Protein 4AXO (pdb70)

CATH classification: 2.60.120.10

Structure (mmCIF, N/CA/C/O backbone):
data_4AXO
#
_entry.id   4AXO
#
_cell.length_a   82.332
_cell.length_b   66.578
_cell.length_c   58.950
_cell.angle_alpha   90.00
_cell.angle_beta   117.54
_cell.angle_gamma   90.00
#
_symmetry.space_group_name_H-M   'C 1 2 1'
#
loop_
_entity.id
_entity.type
_entity.pdbx_description
1 polymer 'ETHANOLAMINE UTILIZATION PROTEIN'
2 non-polymer 'MAGNESIUM ION'
3 water water
#
loop_
_atom_site.group_PDB
_atom_site.id
_atom_site.type_symbol
_atom_site.label_atom_id
_atom_site.label_alt_id
_atom_site.label_comp_id
_atom_site.label_asym_id
_atom_site.label_entity_id
_atom_site.label_seq_id
_atom_site.pdbx_PDB_ins_code
_atom_site.Cartn_x
_atom_site.Cartn_y
_atom_site.Cartn_z
_atom_site.occupancy
_atom_site.B_iso_or_equiv
_atom_site.auth_seq_id
_atom_site.auth_comp_id
_atom_site.auth_asym_id
_atom_site.auth_atom_id
_atom_site.pdbx_PDB_model_num
ATOM 1 N N . ASP A 1 14 ? -17.068 -36.373 13.339 1.00 34.14 28 ASP A N 1
ATOM 2 C CA . ASP A 1 14 ? -15.910 -36.275 14.232 1.00 33.94 28 ASP A CA 1
ATOM 3 C C . ASP A 1 14 ? -15.862 -34.863 14.803 1.00 35.68 28 ASP A C 1
ATOM 4 O O . ASP A 1 14 ? -16.473 -33.938 14.252 1.00 38.02 28 ASP A O 1
ATOM 12 N N . THR A 1 15 ? -15.145 -34.702 15.907 1.00 35.23 29 THR A N 1
ATOM 13 C CA . THR A 1 15 ? -15.054 -33.415 16.580 1.00 34.83 29 THR A CA 1
ATOM 14 C C . THR A 1 15 ? -13.797 -32.636 16.227 1.00 31.03 29 THR A C 1
ATOM 15 O O . THR A 1 15 ? -13.498 -31.630 16.885 1.00 34.08 29 THR A O 1
ATOM 26 N N . VAL A 1 16 ? -13.052 -33.096 15.226 1.00 23.31 30 VAL A N 1
ATOM 27 C CA . VAL A 1 16 ? -11.905 -32.349 14.715 1.00 17.94 30 VAL A CA 1
ATOM 28 C C . VAL A 1 16 ? -12.157 -31.922 13.275 1.00 15.52 30 VAL A C 1
ATOM 29 O O . VAL A 1 16 ? -13.046 -32.441 12.615 1.00 18.51 30 VAL A O 1
ATOM 42 N N . ASP A 1 17 ? -11.359 -30.974 12.795 1.00 13.88 31 ASP A N 1
ATOM 43 C CA . ASP A 1 17 ? -11.545 -30.376 11.490 1.00 13.20 31 ASP A CA 1
ATOM 44 C C . ASP A 1 17 ? -10.598 -30.945 10.422 1.00 12.78 31 ASP A C 1
ATOM 45 O O . ASP A 1 17 ? -10.386 -30.340 9.360 1.00 15.90 31 ASP A O 1
ATOM 54 N N . PHE A 1 18 ? -10.053 -32.120 10.685 1.00 11.21 32 PHE A N 1
ATOM 55 C CA . PHE A 1 18 ? -9.244 -32.844 9.725 1.00 10.71 32 PHE A CA 1
ATOM 56 C C . PHE A 1 18 ? -9.750 -34.275 9.692 1.00 9.86 32 PHE A C 1
ATOM 57 O O . PHE A 1 18 ? -10.551 -34.661 10.518 1.00 11.62 32 PHE A O 1
ATOM 74 N N . VAL A 1 19 ? -9.259 -35.051 8.727 1.00 9.03 33 VAL A N 1
ATOM 75 C CA . VAL A 1 19 ? -9.685 -36.437 8.550 1.00 8.75 33 VAL A CA 1
ATOM 76 C C . VAL A 1 19 ? -8.749 -37.385 9.273 1.00 8.40 33 VAL A C 1
ATOM 77 O O . VAL A 1 19 ? -7.527 -37.396 9.022 1.00 8.84 33 VAL A O 1
ATOM 90 N N . ARG A 1 20 ? -9.329 -38.187 10.177 1.00 8.98 34 ARG A N 1
ATOM 91 C CA . ARG A 1 20 ? -8.590 -39.193 10.911 1.00 8.14 34 ARG A CA 1
ATOM 92 C C . ARG A 1 20 ? -9.456 -40.420 11.069 1.00 9.08 34 ARG A C 1
ATOM 93 O O . ARG A 1 20 ? -10.693 -40.342 10.930 1.00 10.27 34 ARG A O 1
ATOM 114 N N . ASN A 1 21 ? -8.819 -41.537 11.396 1.00 8.25 35 ASN A N 1
ATOM 115 C CA . ASN A 1 21 ? -9.489 -42.743 11.878 1.00 8.72 35 ASN A CA 1
ATOM 116 C C . ASN A 1 21 ? -8.946 -43.017 13.273 1.00 7.91 35 ASN A C 1
ATOM 117 O O . ASN A 1 21 ? -7.842 -43.541 13.430 1.00 8.57 35 ASN A O 1
ATOM 128 N N . LYS A 1 22 ? -9.703 -42.606 14.279 1.00 9.07 36 LYS A N 1
ATOM 129 C CA . LYS A 1 22 ? -9.367 -42.841 15.676 1.00 9.13 36 LYS A CA 1
ATOM 130 C C . LYS A 1 22 ? -10.047 -44.146 16.105 1.00 8.81 36 LYS A C 1
ATOM 131 O O . LYS A 1 22 ? -11.260 -44.193 16.314 1.00 10.45 36 LYS A O 1
ATOM 150 N N . ASP A 1 23 ? -9.262 -45.208 16.198 1.00 8.07 37 ASP A N 1
ATOM 151 C CA . ASP A 1 23 ? -9.783 -46.514 16.565 1.00 9.36 37 ASP A CA 1
ATOM 152 C C . ASP A 1 23 ? -10.197 -46.532 18.018 1.00 9.64 37 ASP A C 1
ATOM 153 O O . ASP A 1 23 ? -9.671 -45.773 18.843 1.00 9.76 37 ASP A O 1
ATOM 162 N N . ILE A 1 24 ? -11.066 -47.467 18.377 1.00 10.29 38 ILE A N 1
ATOM 163 C CA . ILE A 1 24 ? -11.452 -47.765 19.753 1.00 11.26 38 ILE A CA 1
ATOM 164 C C . ILE A 1 24 ? -10.243 -47.866 20.683 1.00 10.50 38 ILE A C 1
ATOM 165 O O . ILE A 1 24 ? -10.275 -47.395 21.809 1.00 12.20 38 ILE A O 1
ATOM 181 N N . SER A 1 25 ? -9.166 -48.445 20.215 1.00 9.85 39 SER A N 1
ATOM 182 C CA . SER A 1 25 ? -7.958 -48.635 21.015 1.00 9.23 39 SER A CA 1
ATOM 183 C C . SER A 1 25 ? -7.117 -47.380 21.242 1.00 9.70 39 SER A C 1
ATOM 184 O O . SER A 1 25 ? -6.114 -47.457 21.986 1.00 10.84 39 SER A O 1
ATOM 192 N N . GLY A 1 26 ? -7.423 -46.283 20.554 1.00 9.29 40 GLY A N 1
ATOM 193 C CA . GLY A 1 26 ? -6.593 -45.096 20.548 1.00 9.01 40 GLY A CA 1
ATOM 194 C C . GLY A 1 26 ? -5.611 -45.006 19.397 1.00 8.12 40 GLY A C 1
ATOM 195 O O . GLY A 1 26 ? -5.110 -43.911 19.126 1.00 8.25 40 GLY A O 1
ATOM 199 N N . ILE A 1 27 ? -5.324 -46.130 18.752 1.00 7.37 41 ILE A N 1
ATOM 200 C CA . ILE A 1 27 ? -4.492 -46.089 17.556 1.00 7.03 41 ILE A CA 1
ATOM 201 C C . ILE A 1 27 ? -5.220 -45.239 16.522 1.00 7.16 41 ILE A C 1
ATOM 202 O O . ILE A 1 27 ? -6.421 -45.425 16.301 1.00 8.05 41 ILE A O 1
ATOM 218 N N . THR A 1 28 ? -4.500 -44.303 15.901 1.00 6.74 42 THR A N 1
ATOM 219 C CA . THR A 1 28 ? -5.122 -43.312 15.038 1.00 7.28 42 THR A CA 1
ATOM 220 C C . THR A 1 28 ? -4.319 -43.110 13.781 1.00 7.53 42 THR A C 1
ATOM 221 O O . THR A 1 28 ? -3.101 -42.909 13.849 1.00 10.08 42 THR A O 1
ATOM 232 N N . SER A 1 29 ? -4.973 -43.083 12.625 1.00 6.58 43 SER A N 1
ATOM 233 C CA . SER A 1 29 ? -4.360 -42.596 11.397 1.00 6.86 43 SER A CA 1
ATOM 234 C C . SER A 1 29 ? -4.869 -41.185 11.113 1.00 6.49 43 SER A C 1
ATOM 235 O O . SER A 1 29 ? -6.020 -40.872 11.412 1.00 7.47 43 SER A O 1
ATOM 243 N N . ILE A 1 30 ? -4.016 -40.362 10.508 1.00 6.73 44 ILE A N 1
ATOM 244 C CA . ILE A 1 30 ? -4.394 -39.018 10.106 1.00 6.89 44 ILE A CA 1
ATOM 245 C C . ILE A 1 30 ? -4.001 -38.790 8.657 1.00 6.75 44 ILE A C 1
ATOM 246 O O . ILE A 1 30 ? -2.840 -38.996 8.270 1.00 7.17 44 ILE A O 1
ATOM 262 N N . LYS A 1 31 ? -4.963 -38.333 7.849 1.00 7.40 45 LYS A N 1
ATOM 263 C CA . LYS A 1 31 ? -4.688 -37.902 6.481 1.00 7.78 45 LYS A CA 1
ATOM 264 C C . LYS A 1 31 ? -4.119 -36.491 6.551 1.00 7.40 45 LYS A C 1
ATOM 265 O O . LYS A 1 31 ? -4.847 -35.473 6.508 1.00 8.10 45 LYS A O 1
ATOM 284 N N . LEU A 1 32 ? -2.816 -36.389 6.689 1.00 7.19 46 LEU A N 1
ATOM 285 C CA . LEU A 1 32 ? -2.171 -35.117 6.972 1.00 6.88 46 LEU A CA 1
ATOM 286 C C . LEU A 1 32 ? -2.481 -33.997 5.971 1.00 7.42 46 LEU A C 1
ATOM 287 O O . LEU A 1 32 ? -2.565 -32.859 6.407 1.00 7.58 46 LEU A O 1
ATOM 303 N N . PRO A 1 33 ? -2.658 -34.270 4.665 1.00 7.30 47 PRO A N 1
ATOM 304 C CA . PRO A 1 33 ? -2.990 -33.132 3.786 1.00 7.81 47 PRO A CA 1
ATOM 305 C C . PRO A 1 33 ? -4.284 -32.415 4.165 1.00 8.01 47 PRO A C 1
ATOM 306 O O . PRO A 1 33 ? -4.474 -31.266 3.751 1.00 9.84 47 PRO A O 1
ATOM 317 N N . THR A 1 34 ? -5.185 -33.075 4.887 1.00 8.11 48 THR A N 1
ATOM 318 C CA . THR A 1 34 ? -6.435 -32.452 5.333 1.00 8.21 48 THR A CA 1
ATOM 319 C C . THR A 1 34 ? -6.277 -31.586 6.582 1.00 8.58 48 THR A C 1
ATOM 320 O O . THR A 1 34 ? -7.235 -30.927 6.983 1.00 9.78 48 THR A O 1
ATOM 331 N N . VAL A 1 35 ? -5.098 -31.582 7.187 1.00 8.19 49 VAL A N 1
ATOM 332 C CA . VAL A 1 35 ? -4.793 -30.742 8.326 1.00 8.17 49 VAL A CA 1
ATOM 333 C C . VAL A 1 35 ? -4.452 -29.347 7.822 1.00 8.96 49 VAL A C 1
ATOM 334 O O . VAL A 1 35 ? -3.439 -29.165 7.164 1.00 10.49 49 VAL A O 1
ATOM 347 N N . LYS A 1 36 ? -5.339 -28.391 8.142 1.00 9.73 50 LYS A N 1
ATOM 348 C CA . LYS A 1 36 ? -5.226 -26.989 7.741 1.00 12.50 50 LYS A CA 1
ATOM 349 C C . LYS A 1 36 ? -5.162 -26.102 8.971 1.00 12.23 50 LYS A C 1
ATOM 350 O O . LYS A 1 36 ? -6.012 -26.203 9.859 1.00 15.31 50 LYS A O 1
ATOM 369 N N . VAL A 1 37 ? -4.179 -25.220 9.025 1.00 13.96 51 VAL A N 1
ATOM 370 C CA . VAL A 1 37 ? -4.071 -24.296 10.140 1.00 13.97 51 VAL A CA 1
ATOM 371 C C . VAL A 1 37 ? -5.048 -23.147 9.950 1.00 15.65 51 VAL A C 1
ATOM 372 O O . VAL A 1 37 ? -5.458 -22.863 8.823 1.00 17.91 51 VAL A O 1
ATOM 385 N N . SER A 1 38 ? -5.443 -22.535 11.060 1.00 16.51 52 SER A N 1
ATOM 386 C CA . SER A 1 38 ? -6.312 -21.377 11.022 1.00 18.83 52 SER A CA 1
ATOM 387 C C . SER A 1 38 ? -5.852 -20.403 12.088 1.00 17.63 52 SER A C 1
ATOM 388 O O . SER A 1 38 ? -4.913 -20.670 12.827 1.00 17.28 52 SER A O 1
ATOM 396 N N . GLU A 1 39 ? -6.526 -19.267 12.191 1.00 19.26 53 GLU A N 1
ATOM 397 C CA . GLU A 1 39 ? -6.080 -18.241 13.132 1.00 19.46 53 GLU A CA 1
ATOM 398 C C . GLU A 1 39 ? -6.145 -18.699 14.590 1.00 19.74 53 GLU A C 1
ATOM 399 O O . GLU A 1 39 ? -5.388 -18.192 15.416 1.00 21.93 53 GLU A O 1
ATOM 411 N N . SER A 1 40 ? -7.006 -19.662 14.916 1.00 20.21 54 SER A N 1
ATOM 412 C CA . SER A 1 40 ? -6.992 -20.183 16.285 1.00 21.63 54 SER A CA 1
ATOM 413 C C . SER A 1 40 ? -5.674 -20.875 16.635 1.00 18.47 54 SER A C 1
ATOM 414 O O . SER A 1 40 ? -5.366 -21.077 17.811 1.00 20.58 54 SER A O 1
ATOM 422 N N . ASP A 1 41 ? -4.883 -21.230 15.624 1.00 15.55 55 ASP A N 1
ATOM 423 C CA . ASP A 1 41 ? -3.591 -21.873 15.821 1.00 14.38 55 ASP A CA 1
ATOM 424 C C . ASP A 1 41 ? -2.417 -20.882 15.833 1.00 14.00 55 ASP A C 1
ATOM 425 O O . ASP A 1 41 ? -1.259 -21.295 15.906 1.00 12.75 55 ASP A O 1
ATOM 434 N N . ARG A 1 42 ? -2.677 -19.580 15.716 1.00 14.88 56 ARG A N 1
ATOM 435 C CA A ARG A 1 42 ? -1.586 -18.594 15.669 0.38 15.53 56 ARG A CA 1
ATOM 436 C CA B ARG A 1 42 ? -1.609 -18.604 15.668 0.62 15.59 56 ARG A CA 1
ATOM 437 C C . ARG A 1 42 ? -0.811 -18.594 16.977 1.00 14.97 56 ARG A C 1
ATOM 438 O O . ARG A 1 42 ? -1.389 -18.499 18.066 1.00 16.50 56 ARG A O 1
ATOM 477 N N A LEU A 1 43 ? 0.511 -18.697 16.920 0.56 12.86 57 LEU A N 1
ATOM 478 N N B LEU A 1 43 ? 0.498 -18.722 16.783 0.44 18.66 57 LEU A N 1
ATOM 479 C CA A LEU A 1 43 ? 1.349 -18.699 18.123 0.56 11.20 57 LEU A CA 1
ATOM 480 C CA B LEU A 1 43 ? 1.500 -18.400 17.766 0.44 21.54 57 LEU A CA 1
ATOM 481 C C A LEU A 1 43 ? 1.763 -17.264 18.444 0.56 11.27 57 LEU A C 1
ATOM 482 C C B LEU A 1 43 ? 1.869 -16.940 17.612 0.44 21.31 57 LEU A C 1
ATOM 483 O O A LEU A 1 43 ? 2.200 -16.548 17.542 0.56 12.96 57 LEU A O 1
ATOM 484 O O B LEU A 1 43 ? 2.460 -16.520 16.602 0.44 20.18 57 LEU A O 1
ATOM 515 N N A ASP A 1 44 ? 1.610 -16.818 19.685 0.56 11.13 58 ASP A N 1
ATOM 516 N N B ASP A 1 44 ? 1.527 -16.158 18.619 0.44 21.20 58 ASP A N 1
ATOM 517 C CA A ASP A 1 44 ? 2.007 -15.452 20.010 0.56 11.24 58 ASP A CA 1
ATOM 518 C CA B ASP A 1 44 ? 2.042 -14.811 18.697 0.44 21.96 58 ASP A CA 1
ATOM 519 C C A ASP A 1 44 ? 3.509 -15.442 20.293 0.56 11.45 58 ASP A C 1
ATOM 520 C C B ASP A 1 44 ? 3.540 -14.881 18.978 0.44 19.47 58 ASP A C 1
ATOM 521 O O A ASP A 1 44 ? 3.991 -16.001 21.301 0.56 13.47 58 ASP A O 1
ATOM 522 O O B ASP A 1 44 ? 3.959 -15.499 19.951 0.44 19.47 58 ASP A O 1
ATOM 539 N N A THR A 1 45 ? 4.262 -14.863 19.375 0.56 11.51 59 THR A N 1
ATOM 540 N N B THR A 1 45 ? 4.342 -14.259 18.119 0.44 18.49 59 THR A N 1
ATOM 541 C CA A THR A 1 45 ? 5.693 -14.734 19.578 0.56 12.53 59 THR A CA 1
ATOM 542 C CA B THR A 1 45 ? 5.788 -14.237 18.302 0.44 19.00 59 THR A CA 1
ATOM 543 C C A THR A 1 45 ? 6.065 -13.462 20.361 0.56 13.77 59 THR A C 1
ATOM 544 C C B THR A 1 45 ? 6.280 -12.937 18.923 0.44 20.76 59 THR A C 1
ATOM 545 O O A THR A 1 45 ? 7.230 -13.273 20.732 0.56 16.16 59 THR A O 1
ATOM 546 O O B THR A 1 45 ? 7.444 -12.838 19.309 0.44 21.33 59 THR A O 1
ATOM 567 N N A GLY A 1 46 ? 5.072 -12.597 20.586 0.56 13.91 60 GLY A N 1
ATOM 568 N N B GLY A 1 46 ? 5.419 -11.925 18.984 0.44 22.24 60 GLY A N 1
ATOM 569 C CA A GLY A 1 46 ? 5.276 -11.267 21.114 0.56 14.16 60 GLY A CA 1
ATOM 570 C CA B GLY A 1 46 ? 5.831 -10.613 19.458 0.44 24.52 60 GLY A CA 1
ATOM 571 C C A GLY A 1 46 ? 5.398 -10.195 20.069 0.56 14.51 60 GLY A C 1
ATOM 572 C C B GLY A 1 46 ? 5.979 -9.629 18.311 0.44 26.37 60 GLY A C 1
ATOM 573 O O A GLY A 1 46 ? 5.321 -9.019 20.406 0.56 15.82 60 GLY A O 1
ATOM 574 O O B GLY A 1 46 ? 5.827 -8.417 18.481 0.44 25.84 60 GLY A O 1
ATOM 581 N N A ASN A 1 47 ? 5.643 -10.605 18.838 0.56 14.51 61 ASN A N 1
ATOM 582 N N B ASN A 1 47 ? 6.307 -10.154 17.137 0.44 27.94 61 ASN A N 1
ATOM 583 C CA A ASN A 1 47 ? 5.738 -9.683 17.725 0.56 15.64 61 ASN A CA 1
ATOM 584 C CA B ASN A 1 47 ? 6.245 -9.373 15.916 0.44 29.17 61 ASN A CA 1
ATOM 585 C C A ASN A 1 47 ? 4.598 -9.997 16.787 0.56 14.42 61 ASN A C 1
ATOM 586 C C B ASN A 1 47 ? 4.958 -9.733 15.194 0.44 29.32 61 ASN A C 1
ATOM 587 O O A ASN A 1 47 ? 4.600 -11.061 16.161 0.56 13.35 61 ASN A O 1
ATOM 588 O O B ASN A 1 47 ? 4.882 -10.769 14.535 0.44 27.76 61 ASN A O 1
ATOM 609 N N A PRO A 1 48 ? 3.623 -9.087 16.693 0.56 16.40 62 PRO A N 1
ATOM 610 N N B PRO A 1 48 ? 3.930 -8.884 15.317 0.44 30.17 62 PRO A N 1
ATOM 611 C CA A PRO A 1 48 ? 2.382 -9.364 15.962 0.56 18.09 62 PRO A CA 1
ATOM 612 C CA B PRO A 1 48 ? 2.613 -9.298 14.824 0.44 29.95 62 PRO A CA 1
ATOM 613 C C A PRO A 1 48 ? 2.578 -9.579 14.460 0.56 17.98 62 PRO A C 1
ATOM 614 C C B PRO A 1 48 ? 2.584 -9.424 13.298 0.44 29.44 62 PRO A C 1
ATOM 615 O O A PRO A 1 48 ? 1.715 -10.191 13.837 0.56 20.89 62 PRO A O 1
ATOM 616 O O B PRO A 1 48 ? 1.587 -9.848 12.712 0.44 29.87 62 PRO A O 1
ATOM 637 N N A SER A 1 49 ? 3.696 -9.133 13.901 0.56 17.60 63 SER A N 1
ATOM 638 N N B SER A 1 49 ? 3.698 -9.070 12.669 0.44 28.16 63 SER A N 1
ATOM 639 C CA A SER A 1 49 ? 3.973 -9.327 12.474 0.56 17.90 63 SER A CA 1
ATOM 640 C CA B SER A 1 49 ? 3.878 -9.232 11.233 0.44 26.65 63 SER A CA 1
ATOM 641 C C A SER A 1 49 ? 4.461 -10.757 12.169 0.56 17.37 63 SER A C 1
ATOM 642 C C B SER A 1 49 ? 4.381 -10.651 10.916 0.44 24.38 63 SER A C 1
ATOM 643 O O A SER A 1 49 ? 4.510 -11.169 11.006 0.56 16.77 63 SER A O 1
ATOM 644 O O B SER A 1 49 ? 4.307 -11.126 9.767 0.44 24.81 63 SER A O 1
ATOM 659 N N A ASP A 1 50 ? 4.866 -11.524 13.187 0.56 13.56 64 ASP A N 1
ATOM 660 N N B ASP A 1 50 ? 4.913 -11.315 11.937 0.44 20.75 64 ASP A N 1
ATOM 661 C CA A ASP A 1 50 ? 5.299 -12.917 12.938 0.56 12.49 64 ASP A CA 1
ATOM 662 C CA B ASP A 1 50 ? 5.257 -12.709 11.830 0.44 18.27 64 ASP A CA 1
ATOM 663 C C A ASP A 1 50 ? 4.100 -13.777 12.578 0.56 12.66 64 ASP A C 1
ATOM 664 C C B ASP A 1 50 ? 4.034 -13.507 11.817 0.44 19.18 64 ASP A C 1
ATOM 665 O O A ASP A 1 50 ? 3.000 -13.562 13.102 0.56 13.98 64 ASP A O 1
ATOM 666 O O B ASP A 1 50 ? 2.902 -13.092 11.970 0.44 21.89 64 ASP A O 1
ATOM 683 N N . VAL A 1 51 ? 4.315 -14.741 11.652 1.00 16.13 65 VAL A N 1
ATOM 684 C CA . VAL A 1 51 ? 3.261 -15.598 11.152 1.00 16.08 65 VAL A CA 1
ATOM 685 C C . VAL A 1 51 ? 3.631 -17.050 11.294 1.00 15.01 65 VAL A C 1
ATOM 686 O O . VAL A 1 51 ? 4.396 -17.672 10.492 1.00 15.64 65 VAL A O 1
ATOM 699 N N . VAL A 1 52 ? 3.177 -17.527 12.424 1.00 14.04 66 VAL A N 1
ATOM 700 C CA . VAL A 1 52 ? 3.529 -18.827 12.909 1.00 12.60 66 VAL A CA 1
ATOM 701 C C . VAL A 1 52 ? 2.234 -19.496 13.383 1.00 12.09 66 VAL A C 1
ATOM 702 O O . VAL A 1 52 ? 1.488 -18.873 14.143 1.00 14.01 66 VAL A O 1
ATOM 715 N N . TYR A 1 53 ? 2.006 -20.751 12.973 1.00 11.45 67 TYR A N 1
ATOM 716 C CA . TYR A 1 53 ? 0.852 -21.517 13.424 1.00 11.05 67 TYR A CA 1
ATOM 717 C C . TYR A 1 53 ? 1.315 -22.837 14.026 1.00 10.78 67 TYR A C 1
ATOM 718 O O . TYR A 1 53 ? 2.188 -23.498 13.440 1.00 10.77 67 TYR A O 1
ATOM 736 N N . THR A 1 54 ? 0.731 -23.217 15.165 1.00 11.00 68 THR A N 1
ATOM 737 C CA . THR A 1 54 ? 0.951 -24.526 15.768 1.00 10.09 68 THR A CA 1
ATOM 738 C C . THR A 1 54 ? -0.407 -25.141 16.080 1.00 10.53 68 THR A C 1
ATOM 739 O O . THR A 1 54 ? -1.208 -24.536 16.798 1.00 12.40 68 THR A O 1
ATOM 750 N N . LYS A 1 55 ? -0.678 -26.314 15.521 1.00 9.29 69 LYS A N 1
ATOM 751 C CA . LYS A 1 55 ? -1.956 -26.984 15.666 1.00 9.39 69 LYS A CA 1
ATOM 752 C C . LYS A 1 55 ? -1.712 -28.390 16.221 1.00 9.10 69 LYS A C 1
ATOM 753 O O . LYS A 1 55 ? -1.276 -29.285 15.486 1.00 8.83 69 LYS A O 1
ATOM 772 N N . ASP A 1 56 ? -1.974 -28.565 17.506 1.00 10.52 70 ASP A N 1
ATOM 773 C CA A ASP A 1 56 ? -1.863 -29.853 18.148 0.56 9.68 70 ASP A CA 1
ATOM 774 C CA B ASP A 1 56 ? -1.856 -29.875 18.099 0.44 11.39 70 ASP A CA 1
ATOM 775 C C . ASP A 1 56 ? -2.889 -30.814 17.498 1.00 10.27 70 ASP A C 1
ATOM 776 O O . ASP A 1 56 ? -4.029 -30.436 17.305 1.00 12.64 70 ASP A O 1
ATOM 791 N N . LEU A 1 57 ? -2.470 -32.053 17.192 1.00 8.93 71 LEU A N 1
ATOM 792 C CA . LEU A 1 57 ? -3.318 -33.046 16.557 1.00 8.85 71 LEU A CA 1
ATOM 793 C C . LEU A 1 57 ? -3.884 -34.080 17.530 1.00 9.14 71 LEU A C 1
ATOM 794 O O . LEU A 1 57 ? -4.751 -34.861 17.142 1.00 9.91 71 LEU A O 1
ATOM 810 N N . PHE A 1 58 ? -3.431 -34.065 18.785 1.00 9.47 72 PHE A N 1
ATOM 811 C CA . PHE A 1 58 ? -3.852 -35.012 19.827 1.00 9.07 72 PHE A CA 1
ATOM 812 C C . PHE A 1 58 ? -4.097 -34.263 21.115 1.00 11.09 72 PHE A C 1
ATOM 813 O O . PHE A 1 58 ? -3.273 -33.432 21.514 1.00 14.10 72 PHE A O 1
ATOM 830 N N . THR A 1 59 ? -5.197 -34.593 21.795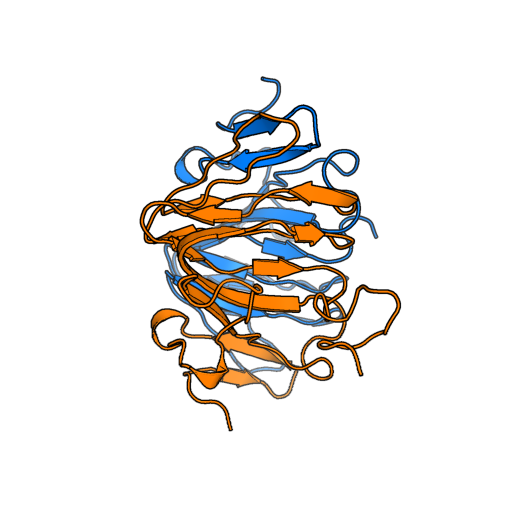 1.00 11.58 73 THR A N 1
ATOM 831 C CA . THR A 1 59 ? -5.411 -34.141 23.161 1.00 13.38 73 THR A CA 1
ATOM 832 C C . THR A 1 59 ? -4.471 -34.902 24.077 1.00 13.34 73 THR A C 1
ATOM 833 O O . THR A 1 59 ? -3.867 -35.897 23.693 1.00 12.68 73 THR A O 1
ATOM 844 N N . LEU A 1 60 ? -4.326 -34.426 25.306 1.00 16.64 74 LEU A N 1
ATOM 845 C CA . LEU A 1 60 ? -3.520 -35.138 26.289 1.00 18.52 74 LEU A CA 1
ATOM 846 C C . LEU A 1 60 ? -4.115 -36.502 26.587 1.00 19.10 74 LEU A C 1
ATOM 847 O O . LEU A 1 60 ? -3.401 -37.463 26.830 1.00 20.49 74 LEU A O 1
ATOM 863 N N . GLU A 1 61 ? -5.438 -36.583 26.604 1.00 18.97 75 GLU A N 1
ATOM 864 C CA . GLU A 1 61 ? -6.089 -37.860 26.845 1.00 20.15 75 GLU A CA 1
ATOM 865 C C . GLU A 1 61 ? -5.766 -38.836 25.702 1.00 17.37 75 GLU A C 1
ATOM 866 O O . GLU A 1 61 ? -5.541 -40.015 25.945 1.00 20.05 75 GLU A O 1
ATOM 878 N N . GLU A 1 62 ? -5.760 -38.342 24.478 1.00 13.97 76 GLU A N 1
ATOM 879 C CA . GLU A 1 62 ? -5.449 -39.176 23.325 1.00 12.24 76 GLU A CA 1
ATOM 880 C C . GLU A 1 62 ? -4.002 -39.653 23.306 1.00 11.99 76 GLU A C 1
ATOM 881 O O . GLU A 1 62 ? -3.722 -40.782 22.909 1.00 14.67 76 GLU A O 1
ATOM 893 N N . SER A 1 63 ? -3.070 -38.748 23.658 1.00 10.83 77 SER A N 1
ATOM 894 C CA . SER A 1 63 ? -1.648 -39.072 23.671 1.00 10.52 77 SER A CA 1
ATOM 895 C C . SER A 1 63 ? -0.979 -38.424 24.876 1.00 11.66 77 SER A C 1
ATOM 896 O O . SER A 1 63 ? -0.523 -37.274 24.818 1.00 11.86 77 SER A O 1
ATOM 904 N N . PRO A 1 64 ? -0.912 -39.148 25.990 1.00 12.27 78 PRO A N 1
ATOM 905 C CA . PRO A 1 64 ? -0.457 -38.515 27.220 1.00 13.86 78 PRO A CA 1
ATOM 906 C C . PRO A 1 64 ? 1.045 -38.218 27.307 1.00 12.91 78 PRO A C 1
ATOM 907 O O . PRO A 1 64 ? 1.400 -37.390 28.156 1.00 14.61 78 PRO A O 1
ATOM 918 N N . ARG A 1 65 ? 1.878 -38.899 26.525 1.00 10.99 79 ARG A N 1
ATOM 919 C CA . ARG A 1 65 ? 3.335 -38.787 26.598 1.00 10.81 79 ARG A CA 1
ATOM 920 C C . ARG A 1 65 ? 3.941 -38.051 25.410 1.00 9.71 79 ARG A C 1
ATOM 921 O O . ARG A 1 65 ? 4.681 -37.083 25.582 1.00 11.01 79 ARG A O 1
ATOM 942 N N . LEU A 1 66 ? 3.659 -38.525 24.203 1.00 9.48 80 LEU A N 1
ATOM 943 C CA . LEU A 1 66 ? 4.140 -37.872 22.985 1.00 9.68 80 LEU A CA 1
ATOM 944 C C . LEU A 1 66 ? 3.192 -36.742 22.580 1.00 10.36 80 LEU A C 1
ATOM 945 O O . LEU A 1 66 ? 1.988 -36.903 22.501 1.00 13.11 80 LEU A O 1
ATOM 961 N N . GLY A 1 67 ? 3.743 -35.582 22.329 1.00 9.78 81 GLY A N 1
ATOM 962 C CA . GLY A 1 67 ? 2.977 -34.535 21.687 1.00 10.02 81 GLY A CA 1
ATOM 963 C C . GLY A 1 67 ? 3.147 -34.650 20.180 1.00 8.84 81 GLY A C 1
ATOM 964 O O . GLY A 1 67 ? 4.190 -35.079 19.691 1.00 8.92 81 GLY A O 1
ATOM 968 N N . CYS A 1 68 ? 2.139 -34.254 19.427 1.00 8.67 82 CYS A N 1
ATOM 969 C CA . CYS A 1 68 ? 2.284 -34.204 17.971 1.00 7.98 82 CYS A CA 1
ATOM 970 C C . CYS A 1 68 ? 1.356 -33.180 17.373 1.00 7.53 82 CYS A C 1
ATOM 971 O O . CYS A 1 68 ? 0.146 -33.176 17.702 1.00 8.56 82 CYS A O 1
ATOM 979 N N . GLY A 1 69 ? 1.887 -32.335 16.521 1.00 7.52 83 GLY A N 1
ATOM 980 C CA . GLY A 1 69 ? 1.088 -31.346 15.852 1.00 8.58 83 GLY A CA 1
ATOM 981 C C . GLY A 1 69 ? 1.698 -30.938 14.534 1.00 7.31 83 GLY A C 1
ATOM 982 O O . GLY A 1 69 ? 2.731 -31.454 14.098 1.00 7.61 83 GLY A O 1
ATOM 986 N N . MET A 1 70 ? 1.023 -29.989 13.884 1.00 7.49 84 MET A N 1
ATOM 987 C CA . MET A 1 70 ? 1.426 -29.420 12.625 1.00 7.87 84 MET A CA 1
ATOM 988 C C . MET A 1 70 ? 1.859 -27.963 12.863 1.00 8.11 84 MET A C 1
ATOM 989 O O . MET A 1 70 ? 1.113 -27.205 13.491 1.00 9.12 84 MET A O 1
ATOM 1003 N N . MET A 1 71 ? 3.003 -27.574 12.311 1.00 8.50 85 MET A N 1
ATOM 1004 C CA . MET A 1 71 ? 3.502 -26.209 12.376 1.00 9.17 85 MET A CA 1
ATOM 1005 C C . MET A 1 71 ? 3.657 -25.675 10.968 1.00 9.32 85 MET A C 1
ATOM 1006 O O . MET A 1 71 ? 4.106 -26.381 10.042 1.00 9.82 85 MET A O 1
ATOM 1020 N N . GLU A 1 72 ? 3.291 -24.404 10.786 1.00 9.54 86 GLU A N 1
ATOM 1021 C CA . GLU A 1 72 ? 3.497 -23.711 9.531 1.00 10.00 86 GLU A CA 1
ATOM 1022 C C . GLU A 1 72 ? 4.044 -22.331 9.817 1.00 11.00 86 GLU A C 1
ATOM 1023 O O . GLU A 1 72 ? 3.617 -21.666 10.777 1.00 12.10 86 GLU A O 1
ATOM 1035 N N . MET A 1 73 ? 4.958 -21.883 8.962 1.00 10.54 87 MET A N 1
ATOM 1036 C CA . MET A 1 73 ? 5.523 -20.529 9.080 1.00 10.72 87 MET A CA 1
ATOM 1037 C C . MET A 1 73 ? 5.681 -19.918 7.714 1.00 12.47 87 MET A C 1
ATOM 1038 O O . MET A 1 73 ? 5.937 -20.624 6.740 1.00 12.52 87 MET A O 1
ATOM 1052 N N . LYS A 1 74 ? 5.536 -18.597 7.634 1.00 13.78 88 LYS A N 1
ATOM 1053 C CA . LYS A 1 74 ? 5.735 -17.867 6.373 1.00 16.00 88 LYS A CA 1
ATOM 1054 C C . LYS A 1 74 ? 6.583 -16.625 6.665 1.00 14.72 88 LYS A C 1
ATOM 1055 O O . LYS A 1 74 ? 6.201 -15.784 7.486 1.00 15.94 88 LYS A O 1
ATOM 1074 N N . GLU A 1 75 ? 7.738 -16.553 6.003 1.00 14.66 89 GLU A N 1
ATOM 1075 C CA . GLU A 1 75 ? 8.592 -15.358 6.012 1.00 14.94 89 GLU A CA 1
ATOM 1076 C C . GLU A 1 75 ? 8.765 -14.799 7.426 1.00 14.21 89 GLU A C 1
ATOM 1077 O O . GLU A 1 75 ? 8.539 -13.610 7.669 1.00 15.56 89 GLU A O 1
ATOM 1089 N N . THR A 1 76 ? 9.201 -15.675 8.343 1.00 13.53 90 THR A N 1
ATOM 1090 C CA . THR A 1 76 ? 9.303 -15.367 9.765 1.00 12.97 90 THR A CA 1
ATOM 1091 C C . THR A 1 76 ? 10.512 -16.034 10.391 1.00 12.04 90 THR A C 1
ATOM 1092 O O . THR A 1 76 ? 10.757 -17.210 10.116 1.00 11.75 90 THR A O 1
ATOM 1103 N N . THR A 1 77 ? 11.193 -15.304 11.255 1.00 11.58 91 THR A N 1
ATOM 1104 C CA . THR A 1 77 ? 12.203 -15.835 12.159 1.00 11.50 91 THR A CA 1
ATOM 1105 C C . THR A 1 77 ? 11.851 -15.361 13.559 1.00 11.16 91 THR A C 1
ATOM 1106 O O . THR A 1 77 ? 11.605 -14.178 13.744 1.00 12.89 91 THR A O 1
ATOM 1117 N N . PHE A 1 78 ? 11.824 -16.277 14.520 1.00 10.24 92 PHE A N 1
ATOM 1118 C CA . PHE A 1 78 ? 11.547 -15.905 15.900 1.00 9.89 92 PHE A CA 1
ATOM 1119 C C . PHE A 1 78 ? 12.312 -16.759 16.889 1.00 9.54 92 PHE A C 1
ATOM 1120 O O . PHE A 1 78 ? 12.639 -17.902 16.606 1.00 9.61 92 PHE A O 1
ATOM 1137 N N . ASP A 1 79 ? 12.580 -16.169 18.048 1.00 10.18 93 ASP A N 1
ATOM 1138 C CA A ASP A 1 79 ? 13.252 -16.834 19.132 0.53 9.93 93 ASP A CA 1
ATOM 1139 C CA B ASP A 1 79 ? 13.259 -16.835 19.148 0.47 10.29 93 ASP A CA 1
ATOM 1140 C C . ASP A 1 79 ? 12.307 -17.684 19.981 1.00 8.97 93 ASP A C 1
ATOM 1141 O O . ASP A 1 79 ? 11.205 -17.246 20.348 1.00 10.16 93 ASP A O 1
ATOM 1156 N N . TRP A 1 80 ? 12.766 -18.871 20.361 1.00 8.50 94 TRP A N 1
ATOM 1157 C CA A TRP A 1 80 ? 12.001 -19.742 21.228 0.29 8.78 94 TRP A CA 1
ATOM 1158 C CA B TRP A 1 80 ? 11.987 -19.723 21.258 0.71 7.93 94 TRP A CA 1
ATOM 1159 C C . TRP A 1 80 ? 12.946 -20.657 21.981 1.00 7.74 94 TRP A C 1
ATOM 1160 O O . TRP A 1 80 ? 13.933 -21.120 21.412 1.00 8.71 94 TRP A O 1
ATOM 1199 N N . THR A 1 81 ? 12.624 -20.943 23.244 1.00 7.32 95 THR A N 1
ATOM 1200 C CA . THR A 1 81 ? 13.363 -21.938 23.992 1.00 7.64 95 THR A CA 1
ATOM 1201 C C . THR A 1 81 ? 12.471 -23.137 24.221 1.00 7.63 95 THR A C 1
ATOM 1202 O O . THR A 1 81 ? 11.338 -22.985 24.685 1.00 8.17 95 THR A O 1
ATOM 1213 N N . LEU A 1 82 ? 12.962 -24.337 23.898 1.00 8.34 96 LEU A N 1
ATOM 1214 C CA . LEU A 1 82 ? 12.163 -25.571 24.015 1.00 8.97 96 LEU A CA 1
ATOM 1215 C C . LEU A 1 82 ? 12.276 -26.164 25.430 1.00 9.81 96 LEU A C 1
ATOM 1216 O O . LEU A 1 82 ? 13.352 -26.417 25.934 1.00 11.56 96 LEU A O 1
ATOM 1232 N N . ASN A 1 83 ? 11.112 -26.499 26.013 1.00 11.95 97 ASN A N 1
ATOM 1233 C CA . ASN A 1 83 ? 10.988 -27.186 27.262 1.00 14.33 97 ASN A CA 1
ATOM 1234 C C . ASN A 1 83 ? 10.836 -28.719 27.097 1.00 13.48 97 ASN A C 1
ATOM 1235 O O . ASN A 1 83 ? 10.462 -29.407 28.036 1.00 17.05 97 ASN A O 1
ATOM 1246 N N . TYR A 1 84 ? 11.117 -29.241 25.913 1.00 10.93 98 TYR A N 1
ATOM 1247 C CA . TYR A 1 84 ? 10.837 -30.605 25.537 1.00 9.69 98 TYR A CA 1
ATOM 1248 C C . TYR A 1 84 ? 11.804 -30.936 24.405 1.00 8.89 98 TYR A C 1
ATOM 1249 O O . TYR A 1 84 ? 12.362 -30.062 23.735 1.00 9.44 98 TYR A O 1
ATOM 1267 N N . ASP A 1 85 ? 11.989 -32.230 24.186 1.00 8.58 99 ASP A N 1
ATOM 1268 C CA . ASP A 1 85 ? 12.673 -32.734 23.003 1.00 8.12 99 ASP A CA 1
ATOM 1269 C C . ASP A 1 85 ? 11.704 -32.710 21.815 1.00 7.66 99 ASP A C 1
ATOM 1270 O O . ASP A 1 85 ? 10.511 -32.931 22.011 1.00 7.80 99 ASP A O 1
ATOM 1279 N N . GLU A 1 86 ? 12.230 -32.481 20.615 1.00 7.79 100 GLU A N 1
ATOM 1280 C CA A GLU A 1 86 ? 11.402 -32.343 19.426 0.72 7.55 100 GLU A CA 1
ATOM 1281 C CA B GLU A 1 86 ? 11.393 -32.341 19.433 0.28 8.02 100 GLU A CA 1
ATOM 1282 C C . GLU A 1 86 ? 12.039 -32.993 18.224 1.00 7.48 100 GLU A C 1
ATOM 1283 O O . GLU A 1 86 ? 13.233 -32.810 17.972 1.00 8.47 100 GLU A O 1
ATOM 1304 N N . ILE A 1 87 ? 11.217 -33.681 17.437 1.00 7.17 101 ILE A N 1
ATOM 1305 C CA A ILE A 1 87 ? 11.555 -34.131 16.080 0.52 7.54 101 ILE A CA 1
ATOM 1306 C CA B ILE A 1 87 ? 11.577 -34.084 16.092 0.48 7.77 101 ILE A CA 1
ATOM 1307 C C . ILE A 1 87 ? 10.608 -33.416 15.135 1.00 7.09 101 ILE A C 1
ATOM 1308 O O . ILE A 1 87 ? 9.391 -33.519 15.302 1.00 7.82 101 ILE A O 1
ATOM 1337 N N . ASP A 1 88 ? 11.161 -32.722 14.142 1.00 7.54 102 ASP A N 1
ATOM 1338 C CA . ASP A 1 88 ? 10.399 -32.062 13.102 1.00 7.84 102 ASP A CA 1
ATOM 1339 C C . ASP A 1 88 ? 10.601 -32.767 11.776 1.00 8.06 102 ASP A C 1
ATOM 1340 O O . ASP A 1 88 ? 11.741 -32.914 11.328 1.00 10.00 102 ASP A O 1
ATOM 1349 N N . TYR A 1 89 ? 9.526 -33.222 11.144 1.00 7.27 103 TYR A N 1
ATOM 1350 C CA . TYR A 1 89 ? 9.570 -33.828 9.816 1.00 7.19 103 TYR A CA 1
ATOM 1351 C C . TYR A 1 89 ? 9.013 -32.803 8.850 1.00 6.69 103 TYR A C 1
ATOM 1352 O O . TYR A 1 89 ? 7.847 -32.416 8.940 1.00 6.95 103 TYR A O 1
ATOM 1370 N N . VAL A 1 90 ? 9.865 -32.303 7.942 1.00 6.88 104 VAL A N 1
ATOM 1371 C CA . VAL A 1 90 ? 9.478 -31.237 7.043 1.00 7.20 104 VAL A CA 1
ATOM 1372 C C . VAL A 1 90 ? 8.706 -31.833 5.849 1.00 7.47 104 VAL A C 1
ATOM 1373 O O . VAL A 1 90 ? 9.249 -32.611 5.062 1.00 8.44 104 VAL A O 1
ATOM 1386 N N . ILE A 1 91 ? 7.442 -31.460 5.736 1.00 8.07 105 ILE A N 1
ATOM 1387 C CA . ILE A 1 91 ? 6.602 -31.935 4.651 1.00 8.25 105 ILE A CA 1
ATOM 1388 C C . ILE A 1 91 ? 6.812 -31.099 3.392 1.00 9.34 105 ILE A C 1
ATOM 1389 O O . ILE A 1 91 ? 6.910 -31.643 2.300 1.00 10.12 105 ILE A O 1
ATOM 1405 N N . ASP A 1 92 ? 6.872 -29.782 3.563 1.00 9.70 106 ASP A N 1
ATOM 1406 C CA . ASP A 1 92 ? 7.020 -28.882 2.431 1.00 10.76 106 ASP A CA 1
ATOM 1407 C C . ASP A 1 92 ? 7.834 -27.660 2.868 1.00 10.16 106 ASP A C 1
ATOM 1408 O O . ASP A 1 92 ? 7.740 -27.197 3.998 1.00 10.98 106 ASP A O 1
ATOM 1417 N N . GLY A 1 93 ? 8.645 -27.145 1.963 1.00 11.67 107 GLY A N 1
ATOM 1418 C CA . GLY A 1 93 ? 9.397 -25.937 2.220 1.00 11.78 107 GLY A CA 1
ATOM 1419 C C . GLY A 1 93 ? 10.731 -26.198 2.884 1.00 11.26 107 GLY A C 1
ATOM 1420 O O . GLY A 1 93 ? 11.326 -27.265 2.724 1.00 12.35 107 GLY A O 1
ATOM 1424 N N . THR A 1 94 ? 11.235 -25.186 3.583 1.00 11.17 108 THR A N 1
ATOM 1425 C CA . THR A 1 94 ? 12.554 -25.241 4.202 1.00 10.90 108 THR A CA 1
ATOM 1426 C C . THR A 1 94 ? 12.498 -24.597 5.566 1.00 10.28 108 THR A C 1
ATOM 1427 O O . THR A 1 94 ? 12.040 -23.466 5.697 1.00 10.98 108 THR A O 1
ATOM 1438 N N . LEU A 1 95 ? 12.976 -25.348 6.558 1.00 9.57 109 LEU A N 1
ATOM 1439 C CA . LEU A 1 95 ? 13.080 -24.900 7.935 1.00 9.32 109 LEU A CA 1
ATOM 1440 C C . LEU A 1 95 ? 14.528 -24.775 8.324 1.00 9.34 109 LEU A C 1
ATOM 1441 O O . LEU A 1 95 ? 15.281 -25.735 8.219 1.00 9.78 109 LEU A O 1
ATOM 1457 N N . ASP A 1 96 ? 14.924 -23.596 8.791 1.00 9.48 110 ASP A N 1
ATOM 1458 C CA . ASP A 1 96 ? 16.243 -23.377 9.364 1.00 10.09 110 ASP A CA 1
ATOM 1459 C C . ASP A 1 96 ? 16.087 -23.237 10.881 1.00 9.50 110 ASP A C 1
ATOM 1460 O O . ASP A 1 96 ? 15.140 -22.613 11.361 1.00 11.33 110 ASP A O 1
ATOM 1469 N N . ILE A 1 97 ? 17.019 -23.829 11.615 1.00 9.24 111 ILE A N 1
ATOM 1470 C CA . ILE A 1 97 ? 17.094 -23.691 13.065 1.00 8.82 111 ILE A CA 1
ATOM 1471 C C . ILE A 1 97 ? 18.417 -23.002 13.361 1.00 8.67 111 ILE A C 1
ATOM 1472 O O . ILE A 1 97 ? 19.465 -23.507 12.978 1.00 10.13 111 ILE A O 1
ATOM 1488 N N . ILE A 1 98 ? 18.375 -21.856 14.032 1.00 9.05 112 ILE A N 1
ATOM 1489 C CA A ILE A 1 98 ? 19.586 -21.113 14.375 0.51 9.43 112 ILE A CA 1
ATOM 1490 C CA B ILE A 1 98 ? 19.590 -21.116 14.372 0.49 9.83 112 ILE A CA 1
ATOM 1491 C C . ILE A 1 98 ? 19.869 -21.333 15.849 1.00 8.90 112 ILE A C 1
ATOM 1492 O O . ILE A 1 98 ? 19.007 -21.085 16.702 1.00 9.73 112 ILE A O 1
ATOM 1521 N N . ILE A 1 99 ? 21.077 -21.810 16.145 1.00 9.05 113 ILE A N 1
ATOM 1522 C CA . ILE A 1 99 ? 21.495 -22.156 17.481 1.00 9.81 113 ILE A CA 1
ATOM 1523 C C . ILE A 1 99 ? 22.911 -21.624 17.664 1.00 9.20 113 ILE A C 1
ATOM 1524 O O . ILE A 1 99 ? 23.812 -22.009 16.926 1.00 9.69 113 ILE A O 1
ATOM 1540 N N . ASP A 1 100 ? 23.113 -20.747 18.645 1.00 9.79 114 ASP A N 1
ATOM 1541 C CA . ASP A 1 100 ? 24.472 -20.291 18.990 1.00 9.87 114 ASP A CA 1
ATOM 1542 C C . ASP A 1 100 ? 25.246 -19.814 17.743 1.00 9.27 114 ASP A C 1
ATOM 1543 O O . ASP A 1 100 ? 26.415 -20.135 17.559 1.00 9.79 114 ASP A O 1
ATOM 1552 N N . GLY A 1 101 ? 24.549 -19.097 16.877 1.00 9.38 115 GLY A N 1
ATOM 1553 C CA . GLY A 1 101 ? 25.148 -18.522 15.697 1.00 10.24 115 GLY A CA 1
ATOM 1554 C C . GLY A 1 101 ? 25.408 -19.486 14.554 1.00 9.68 115 GLY A C 1
ATOM 1555 O O . GLY A 1 101 ? 26.080 -19.108 13.584 1.00 11.42 115 GLY A O 1
ATOM 1559 N N . ARG A 1 102 ? 24.900 -20.708 14.646 1.00 9.37 116 ARG A N 1
ATOM 1560 C CA . ARG A 1 102 ? 25.056 -21.768 13.647 1.00 9.09 116 ARG A CA 1
ATOM 1561 C C . ARG A 1 102 ? 23.685 -22.137 13.106 1.00 9.88 116 ARG A C 1
ATOM 1562 O O . ARG A 1 102 ? 22.679 -21.947 13.772 1.00 12.18 116 ARG A O 1
ATOM 1583 N N . LYS A 1 103 ? 23.650 -22.686 11.909 1.00 10.33 117 LYS A N 1
ATOM 1584 C CA . LYS A 1 103 ? 22.404 -23.022 11.245 1.00 10.58 117 LYS A CA 1
ATOM 1585 C C . LYS A 1 103 ? 22.318 -24.519 10.934 1.00 10.05 117 LYS A C 1
ATOM 1586 O O . LYS A 1 103 ? 23.266 -25.106 10.398 1.00 12.34 117 LYS A O 1
ATOM 1605 N N . VAL A 1 104 ? 21.177 -25.107 11.246 1.00 9.61 118 VAL A N 1
ATOM 1606 C CA . VAL A 1 104 ? 20.839 -26.476 10.905 1.00 10.36 118 VAL A CA 1
ATOM 1607 C C . VAL A 1 104 ? 19.553 -26.382 10.074 1.00 10.64 118 VAL A C 1
ATOM 1608 O O . VAL A 1 104 ? 18.609 -25.750 10.517 1.00 13.96 118 VAL A O 1
ATOM 1621 N N . SER A 1 105 ? 19.505 -27.032 8.912 1.00 10.41 119 SER A N 1
ATOM 1622 C CA A SER A 1 105 ? 18.406 -26.855 7.963 0.60 10.91 119 SER A CA 1
ATOM 1623 C CA B SER A 1 105 ? 18.391 -26.847 7.995 0.40 10.83 119 SER A CA 1
ATOM 1624 C C . SER A 1 105 ? 17.848 -28.175 7.480 1.00 10.30 119 SER A C 1
ATOM 1625 O O . SER A 1 105 ? 18.581 -29.155 7.357 1.00 11.42 119 SER A O 1
ATOM 1640 N N . ALA A 1 106 ? 16.552 -28.178 7.171 1.00 9.99 120 ALA A N 1
ATOM 1641 C CA . ALA A 1 106 ? 15.902 -29.332 6.558 1.00 9.44 120 ALA A CA 1
ATOM 1642 C C . ALA A 1 106 ? 14.852 -28.840 5.570 1.00 9.49 120 ALA A C 1
ATOM 1643 O O . ALA A 1 106 ? 14.062 -27.916 5.868 1.00 10.80 120 ALA A O 1
ATOM 1650 N N . SER A 1 107 ? 14.811 -29.486 4.413 1.00 9.96 121 SER A N 1
ATOM 1651 C CA A SER A 1 107 ? 13.790 -29.213 3.411 0.71 11.27 121 SER A CA 1
ATOM 1652 C CA B SER A 1 107 ? 13.788 -29.211 3.415 0.29 10.86 121 SER A CA 1
ATOM 1653 C C . SER A 1 107 ? 12.839 -30.411 3.320 1.00 10.01 121 SER A C 1
ATOM 1654 O O . SER A 1 107 ? 12.932 -31.364 4.091 1.00 9.80 121 SER A O 1
ATOM 1669 N N . SER A 1 108 ? 11.925 -30.372 2.354 1.00 10.26 122 SER A N 1
ATOM 1670 C CA . SER A 1 108 ? 10.904 -31.396 2.230 1.00 9.80 122 SER A CA 1
ATOM 1671 C C . SER A 1 108 ? 11.512 -32.784 2.283 1.00 9.51 122 SER A C 1
ATOM 1672 O O . SER A 1 108 ? 12.452 -33.100 1.556 1.00 10.58 122 SER A O 1
ATOM 1680 N N . GLY A 1 109 ? 10.942 -33.637 3.115 1.00 8.66 123 GLY A N 1
ATOM 1681 C CA . GLY A 1 109 ? 11.366 -35.017 3.230 1.00 9.27 123 GLY A CA 1
ATOM 1682 C C . GLY A 1 109 ? 12.543 -35.251 4.178 1.00 8.49 123 GLY A C 1
ATOM 1683 O O . GLY A 1 109 ? 13.042 -36.373 4.268 1.00 9.52 123 GLY A O 1
ATOM 1687 N N . GLU A 1 110 ? 12.976 -34.204 4.887 1.00 8.41 124 GLU A N 1
ATOM 1688 C CA . GLU A 1 110 ? 14.094 -34.278 5.819 1.00 8.16 124 GLU A CA 1
ATOM 1689 C C . GLU A 1 110 ? 13.595 -33.988 7.233 1.00 7.97 124 GLU A C 1
ATOM 1690 O O . GLU A 1 110 ? 12.472 -33.523 7.423 1.00 8.84 124 GLU A O 1
ATOM 1702 N N . LEU A 1 111 ? 14.441 -34.296 8.225 1.00 7.93 125 LEU A N 1
ATOM 1703 C CA . LEU A 1 111 ? 14.043 -34.105 9.617 1.00 8.03 125 LEU A CA 1
ATOM 1704 C C . LEU A 1 111 ? 15.088 -33.341 10.387 1.00 7.34 125 LEU A C 1
ATOM 1705 O O . LEU A 1 111 ? 16.270 -33.271 10.006 1.00 8.07 125 LEU A O 1
ATOM 1721 N N . ILE A 1 112 ? 14.649 -32.755 11.499 1.00 7.30 126 ILE A N 1
ATOM 1722 C CA . ILE A 1 112 ? 15.521 -32.125 12.486 1.00 7.49 126 ILE A CA 1
ATOM 1723 C C . ILE A 1 112 ? 15.136 -32.629 13.876 1.00 7.08 126 ILE A C 1
ATOM 1724 O O . ILE A 1 112 ? 13.957 -32.659 14.228 1.00 9.48 126 ILE A O 1
ATOM 1740 N N . PHE A 1 113 ? 16.143 -32.954 14.676 1.00 7.22 127 PHE A N 1
ATOM 1741 C CA . PHE A 1 113 ? 16.005 -33.242 16.093 1.00 6.93 127 PHE A CA 1
ATOM 1742 C C . PHE A 1 113 ? 16.538 -32.032 16.887 1.00 6.66 127 PHE A C 1
ATOM 1743 O O . PHE A 1 113 ? 17.629 -31.540 16.612 1.00 7.29 127 PHE A O 1
ATOM 1760 N N . ILE A 1 114 ? 15.785 -31.605 17.889 1.00 6.82 128 ILE A N 1
ATOM 1761 C CA . ILE A 1 114 ? 16.143 -30.500 18.767 1.00 7.13 128 ILE A CA 1
ATOM 1762 C C . ILE A 1 114 ? 16.026 -30.976 20.219 1.00 7.83 128 ILE A C 1
ATOM 1763 O O . ILE A 1 114 ? 14.930 -31.302 20.676 1.00 8.61 128 ILE A O 1
ATOM 1779 N N . PRO A 1 115 ? 17.135 -30.979 20.974 1.00 8.08 129 PRO A N 1
ATOM 1780 C CA . PRO A 1 115 ? 17.065 -31.410 22.374 1.00 9.43 129 PRO A CA 1
ATOM 1781 C C . PRO A 1 115 ? 16.339 -30.416 23.255 1.00 9.25 129 PRO A C 1
ATOM 1782 O O . PRO A 1 115 ? 16.380 -29.183 23.062 1.00 9.33 129 PRO A O 1
ATOM 1793 N N . LYS A 1 116 ? 15.762 -30.944 24.323 1.00 10.63 130 LYS A N 1
ATOM 1794 C CA . LYS A 1 116 ? 15.204 -30.147 25.391 1.00 11.41 130 LYS A CA 1
ATOM 1795 C C . LYS A 1 116 ? 16.206 -29.103 25.861 1.00 10.60 130 LYS A C 1
ATOM 1796 O O . LYS A 1 116 ? 17.374 -29.386 26.040 1.00 11.69 130 LYS A O 1
ATOM 1815 N N . GLY A 1 117 ? 15.701 -27.897 26.069 1.00 10.93 131 GLY A N 1
ATOM 1816 C CA . GLY A 1 117 ? 16.463 -26.785 26.617 1.00 12.23 131 GLY A CA 1
ATOM 1817 C C . GLY A 1 117 ? 17.102 -25.884 25.568 1.00 10.97 131 GLY A C 1
ATOM 1818 O O . GLY A 1 117 ? 17.659 -24.829 25.881 1.00 12.08 131 GLY A O 1
ATOM 1822 N N . SER A 1 118 ? 17.056 -26.304 24.301 1.00 9.14 132 SER A N 1
ATOM 1823 C CA . SER A 1 118 ? 17.701 -25.543 23.244 1.00 8.93 132 SER A CA 1
ATOM 1824 C C . 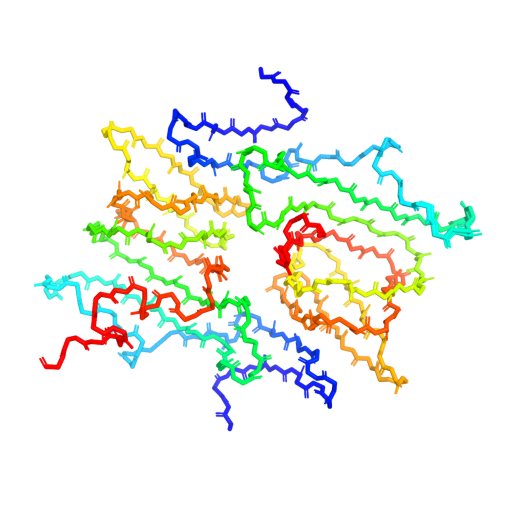SER A 1 118 ? 17.066 -24.171 23.095 1.00 8.79 132 SER A C 1
ATOM 1825 O O . SER A 1 118 ? 15.840 -24.047 23.002 1.00 9.39 132 SER A O 1
ATOM 1833 N N . LYS A 1 119 ? 17.921 -23.161 23.035 1.00 9.00 133 LYS A N 1
ATOM 1834 C CA A LYS A 1 119 ? 17.522 -21.796 22.814 0.48 8.99 133 LYS A CA 1
ATOM 1835 C CA B LYS A 1 119 ? 17.545 -21.769 22.785 0.52 9.48 133 LYS A CA 1
ATOM 1836 C C . LYS A 1 119 ? 17.798 -21.530 21.320 1.00 9.12 133 LYS A C 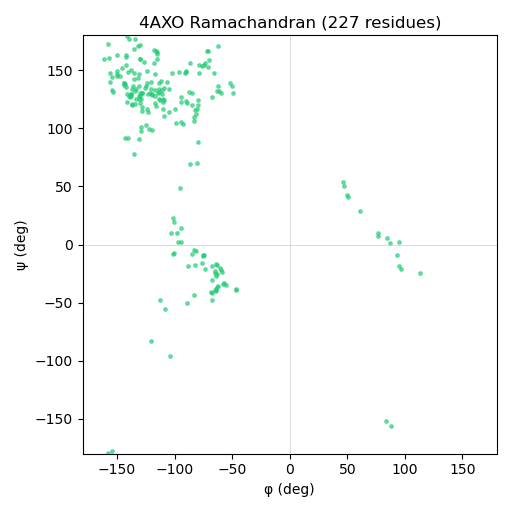1
ATOM 1837 O O . LYS A 1 119 ? 18.949 -21.463 20.883 1.00 12.01 133 LYS A O 1
ATOM 1874 N N . ILE A 1 120 ? 16.735 -21.405 20.539 1.00 8.92 134 ILE A N 1
ATOM 1875 C CA . ILE A 1 120 ? 16.865 -21.391 19.085 1.00 8.96 134 ILE A CA 1
ATOM 1876 C C . ILE A 1 120 ? 16.136 -20.235 18.491 1.00 8.89 134 ILE A C 1
ATOM 1877 O O . ILE A 1 120 ? 15.370 -19.501 19.141 1.00 9.50 134 ILE A O 1
ATOM 1893 N N . GLN A 1 121 ? 16.353 -20.051 17.195 1.00 8.84 135 GLN A N 1
ATOM 1894 C CA . GLN A 1 121 ? 15.402 -19.349 16.351 1.00 9.02 135 GLN A CA 1
ATOM 1895 C C . GLN A 1 121 ? 14.848 -20.348 15.355 1.00 8.62 135 G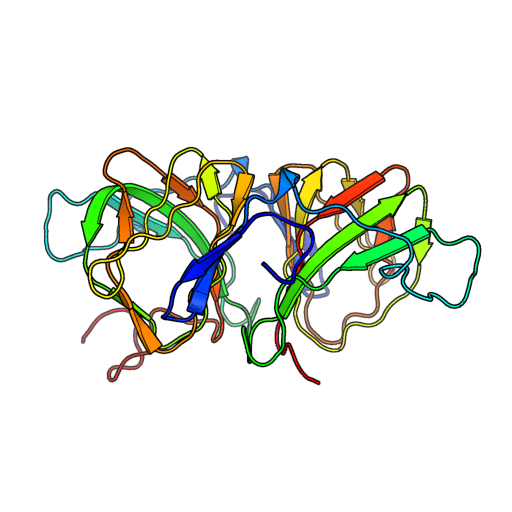LN A C 1
ATOM 1896 O O . GLN A 1 121 ? 15.597 -21.070 14.710 1.00 10.21 135 GLN A O 1
ATOM 1910 N N . PHE A 1 122 ? 13.526 -20.395 15.232 1.00 8.44 136 PHE A N 1
ATOM 1911 C CA . PHE A 1 122 ? 12.867 -21.016 14.093 1.00 8.61 136 PHE A CA 1
ATOM 1912 C C . PHE A 1 122 ? 12.939 -19.975 12.977 1.00 9.04 136 PHE A C 1
ATOM 1913 O O . PHE A 1 122 ? 12.400 -18.874 13.124 1.00 10.36 136 PHE A O 1
ATOM 1930 N N . SER A 1 123 ? 13.587 -20.327 11.869 1.00 9.32 137 SER A N 1
ATOM 1931 C CA . SER A 1 123 ? 13.841 -19.356 10.810 1.00 10.25 137 SER A CA 1
ATOM 1932 C C . SER A 1 123 ? 13.371 -19.897 9.466 1.00 10.23 137 SER A C 1
ATOM 1933 O O . SER A 1 123 ? 13.884 -20.897 8.974 1.00 10.47 137 SER A O 1
ATOM 1941 N N . VAL A 1 124 ? 12.373 -19.227 8.910 1.00 10.04 138 VAL A N 1
ATOM 1942 C CA . VAL A 1 124 ? 11.727 -19.680 7.679 1.00 10.74 138 VAL A CA 1
ATOM 1943 C C . VAL A 1 124 ? 11.666 -18.475 6.738 1.00 12.94 138 VAL A C 1
ATOM 1944 O O . VAL A 1 124 ? 10.725 -17.690 6.769 1.00 14.21 138 VAL A O 1
ATOM 1957 N N . PRO A 1 125 ? 12.705 -18.318 5.904 1.00 15.28 139 PRO A N 1
ATOM 1958 C CA . PRO A 1 125 ? 12.754 -17.162 5.009 1.00 17.06 139 PRO A CA 1
ATOM 1959 C C . PRO A 1 125 ? 11.626 -17.165 3.998 1.00 16.41 139 PRO A C 1
ATOM 1960 O O . PRO A 1 125 ? 11.238 -16.072 3.545 1.00 17.55 139 PRO A O 1
ATOM 1971 N N . ASP A 1 126 ? 11.114 -18.334 3.652 1.00 15.36 140 ASP A N 1
ATOM 1972 C CA . ASP A 1 126 ? 10.057 -18.424 2.677 1.00 15.79 140 ASP A CA 1
ATOM 1973 C C . ASP A 1 126 ? 8.836 -19.084 3.292 1.00 14.64 140 ASP A C 1
ATOM 1974 O O . ASP A 1 126 ? 7.923 -18.370 3.743 1.00 15.90 140 ASP A O 1
ATOM 1983 N N . TYR A 1 127 ? 8.803 -20.428 3.337 1.00 14.49 141 TYR A N 1
ATOM 1984 C CA . TYR A 1 127 ? 7.649 -21.139 3.858 1.00 12.89 141 TYR A CA 1
ATOM 1985 C C . TYR A 1 127 ? 8.101 -22.502 4.333 1.00 11.63 141 TYR A C 1
ATOM 1986 O O . TYR A 1 127 ? 9.014 -23.109 3.757 1.00 12.59 141 TYR A O 1
ATOM 2004 N N . ALA A 1 128 ? 7.441 -22.999 5.381 1.00 10.49 142 ALA A N 1
ATOM 2005 C CA . ALA A 1 128 ? 7.657 -24.383 5.822 1.00 10.45 142 ALA A CA 1
ATOM 2006 C C . ALA A 1 128 ? 6.377 -24.899 6.457 1.00 9.35 142 ALA A C 1
ATOM 2007 O O . ALA A 1 128 ? 5.668 -24.164 7.162 1.00 10.23 142 ALA A O 1
ATOM 2014 N N . ARG A 1 129 ? 6.136 -26.198 6.248 1.00 8.54 143 ARG A N 1
ATOM 2015 C CA . ARG A 1 129 ? 5.050 -26.935 6.871 1.00 8.28 143 ARG A CA 1
ATOM 2016 C C . ARG A 1 129 ? 5.690 -28.223 7.382 1.00 7.69 143 ARG A C 1
ATOM 2017 O O . ARG A 1 129 ? 6.305 -28.965 6.600 1.00 8.04 143 ARG A O 1
ATOM 2038 N N . PHE A 1 130 ? 5.536 -28.499 8.673 1.00 7.59 144 PHE A N 1
ATOM 2039 C CA . PHE A 1 130 ? 6.204 -29.642 9.267 1.00 7.22 144 PHE A CA 1
ATOM 2040 C C . PHE A 1 130 ? 5.413 -30.209 10.418 1.00 7.06 144 PHE A C 1
ATOM 2041 O O . PHE A 1 130 ? 4.741 -29.469 11.167 1.00 8.24 144 PHE A O 1
ATOM 2058 N N . ILE A 1 131 ? 5.493 -31.524 10.599 1.00 7.16 145 ILE A N 1
ATOM 2059 C CA A ILE A 1 131 ? 5.023 -32.187 11.793 0.57 7.25 145 ILE A CA 1
ATOM 2060 C CA B ILE A 1 131 ? 4.995 -32.110 11.835 0.43 8.04 145 ILE A CA 1
ATOM 2061 C C . ILE A 1 131 ? 6.068 -32.012 12.888 1.00 6.92 145 ILE A C 1
ATOM 2062 O O . ILE A 1 131 ? 7.263 -32.166 12.605 1.00 8.11 145 ILE A O 1
ATOM 2091 N N . TYR A 1 132 ? 5.628 -31.762 14.105 1.00 6.92 146 TYR A N 1
ATOM 2092 C CA . TYR A 1 132 ? 6.490 -31.833 15.280 1.00 7.05 146 TYR A CA 1
ATOM 2093 C C . TYR A 1 132 ? 6.001 -32.991 16.151 1.00 6.95 146 TYR A C 1
ATOM 2094 O O . TYR A 1 132 ? 4.783 -33.216 16.300 1.00 8.89 146 TYR A O 1
ATOM 2112 N N . VAL A 1 133 ? 6.936 -33.741 16.691 1.00 6.45 147 VAL A N 1
ATOM 2113 C CA . VAL A 1 133 ? 6.683 -34.775 17.691 1.00 6.58 147 VAL A CA 1
ATOM 2114 C C . VAL A 1 133 ? 7.549 -34.410 18.892 1.00 6.86 147 VAL A C 1
ATOM 2115 O O . VAL A 1 133 ? 8.745 -34.155 18.732 1.00 8.12 147 VAL A O 1
ATOM 2128 N N . THR A 1 134 ? 6.958 -34.364 20.078 1.00 7.29 148 THR A N 1
ATOM 2129 C CA . THR A 1 134 ? 7.644 -33.884 21.255 1.00 7.76 148 THR A CA 1
ATOM 2130 C C . THR A 1 134 ? 7.515 -34.834 22.425 1.00 7.41 148 THR A C 1
ATOM 2131 O O . THR A 1 134 ? 6.585 -35.639 22.508 1.00 7.98 148 THR A O 1
ATOM 2142 N N . TYR A 1 135 ? 8.443 -34.693 23.373 1.00 7.82 149 TYR A N 1
ATOM 2143 C CA . TYR A 1 135 ? 8.301 -35.323 24.669 1.00 7.87 149 TYR A CA 1
ATOM 2144 C C . TYR A 1 135 ? 8.815 -34.368 25.729 1.00 8.58 149 TYR A C 1
ATOM 2145 O O . TYR A 1 135 ? 9.933 -33.889 25.610 1.00 8.96 149 TYR A O 1
ATOM 2163 N N . PRO A 1 136 ? 8.044 -34.103 26.791 1.00 9.66 150 PRO A N 1
ATOM 2164 C CA . PRO A 1 136 ? 6.704 -34.618 27.072 1.00 10.93 150 PRO A CA 1
ATOM 2165 C C . PRO A 1 136 ? 5.621 -33.771 26.425 1.00 12.24 150 PRO A C 1
ATOM 2166 O O . PRO A 1 136 ? 5.806 -32.555 26.326 1.00 15.71 150 PRO A O 1
ATOM 2177 N N . ALA A 1 137 ? 4.453 -34.340 26.179 1.00 11.76 151 ALA A N 1
ATOM 2178 C CA . ALA A 1 137 ? 3.313 -33.597 25.726 1.00 13.82 151 ALA A CA 1
ATOM 2179 C C . ALA A 1 137 ? 2.863 -32.589 26.783 1.00 16.64 151 ALA A C 1
ATOM 2180 O O . ALA A 1 137 ? 2.405 -31.509 26.444 1.00 20.02 151 ALA A O 1
ATOM 2187 N N . ASP A 1 138 ? 2.933 -32.973 28.051 1.00 18.51 152 ASP A N 1
ATOM 2188 C CA . ASP A 1 138 ? 2.497 -32.107 29.133 1.00 23.24 152 ASP A CA 1
ATOM 2189 C C . ASP A 1 138 ? 3.679 -31.698 29.986 1.00 25.53 152 ASP A C 1
ATOM 2190 O O . ASP A 1 138 ? 4.416 -32.530 30.519 1.00 26.49 152 ASP A O 1
ATOM 2199 N N . TRP A 1 139 ? 3.843 -30.397 30.136 1.00 27.17 153 TRP A N 1
ATOM 2200 C CA . TRP A 1 139 ? 4.932 -29.863 30.944 1.00 30.05 153 TRP A CA 1
ATOM 2201 C C . TRP A 1 139 ? 4.969 -30.502 32.340 1.00 31.32 153 TRP A C 1
ATOM 2202 O O . TRP A 1 139 ? 3.925 -30.722 32.978 1.00 31.65 153 TRP A O 1
ATOM 2223 N N . THR B 1 15 ? 31.046 -42.193 12.906 1.00 35.67 29 THR B N 1
ATOM 2224 C CA . THR B 1 15 ? 30.593 -41.995 11.536 1.00 34.29 29 THR B CA 1
ATOM 2225 C C . THR B 1 15 ? 29.322 -42.802 11.279 1.00 31.29 29 THR B C 1
ATOM 2226 O O . THR B 1 15 ? 29.178 -43.918 11.774 1.00 33.53 29 THR B O 1
ATOM 2236 N N . VAL B 1 16 ? 28.397 -42.231 10.516 1.00 26.74 30 VAL B N 1
ATOM 2237 C CA . VAL B 1 16 ? 27.188 -42.936 10.112 1.00 23.15 30 VAL B CA 1
ATOM 2238 C C . VAL B 1 16 ? 27.162 -43.058 8.591 1.00 20.62 30 VAL B C 1
ATOM 2239 O O . VAL B 1 16 ? 27.938 -42.387 7.913 1.00 23.47 30 VAL B O 1
ATOM 2252 N N . ASP B 1 17 ? 26.275 -43.898 8.060 1.00 19.29 31 ASP B N 1
ATOM 2253 C CA . ASP B 1 17 ? 26.221 -44.170 6.620 1.00 18.35 31 ASP B CA 1
ATOM 2254 C C . ASP B 1 17 ? 25.104 -43.411 5.892 1.00 17.39 31 ASP B C 1
ATOM 2255 O O . ASP B 1 17 ? 24.639 -43.818 4.830 1.00 19.94 31 ASP B O 1
ATOM 2264 N N . PHE B 1 18 ? 24.663 -42.313 6.470 1.00 15.02 32 PHE B N 1
ATOM 2265 C CA . PHE B 1 18 ? 23.670 -41.445 5.856 1.00 13.77 32 PHE B CA 1
ATOM 2266 C C . PHE B 1 18 ? 24.172 -40.009 6.046 1.00 13.74 32 PHE B C 1
ATOM 2267 O O . PHE B 1 18 ? 25.099 -39.787 6.818 1.00 15.78 32 PHE B O 1
ATOM 2284 N N . VAL B 1 19 ? 23.542 -39.062 5.362 1.00 12.35 33 VAL B N 1
ATOM 2285 C CA . VAL B 1 19 ? 23.929 -37.661 5.452 1.00 12.19 33 VAL B CA 1
ATOM 2286 C C . VAL B 1 19 ? 23.152 -36.959 6.570 1.00 11.81 33 VAL B C 1
ATOM 2287 O O . VAL B 1 19 ? 21.923 -36.961 6.588 1.00 11.45 33 VAL B O 1
ATOM 2300 N N . ARG B 1 20 ? 23.893 -36.372 7.497 1.00 11.77 34 ARG B N 1
ATOM 2301 C CA . ARG B 1 20 ? 23.332 -35.611 8.612 1.00 11.36 34 ARG B CA 1
ATOM 2302 C C . ARG B 1 20 ? 24.224 -34.409 8.884 1.00 12.12 34 ARG B C 1
ATOM 2303 O O . ARG B 1 20 ? 25.391 -34.376 8.495 1.00 13.52 34 ARG B O 1
ATOM 2324 N N . ASN B 1 21 ? 23.672 -33.428 9.592 1.00 11.15 35 ASN B N 1
ATOM 2325 C CA . ASN B 1 21 ? 24.433 -32.342 10.169 1.00 11.12 35 ASN B CA 1
ATOM 2326 C C . ASN B 1 21 ? 24.170 -32.353 11.666 1.00 10.50 35 ASN B C 1
ATOM 2327 O O . ASN B 1 21 ? 23.103 -31.904 12.108 1.00 10.86 35 ASN B O 1
ATOM 2338 N N . LYS B 1 22 ? 25.107 -32.928 12.410 1.00 11.55 36 LYS B N 1
ATOM 2339 C CA . LYS B 1 22 ? 24.996 -32.984 13.860 1.00 11.49 36 LYS B CA 1
ATOM 2340 C C . LYS B 1 22 ? 25.741 -31.805 14.438 1.00 11.31 36 LYS B C 1
ATOM 2341 O O . LYS B 1 22 ? 26.979 -31.759 14.433 1.00 13.18 36 LYS B O 1
ATOM 2360 N N . ASP B 1 23 ? 24.997 -30.825 14.901 1.00 11.39 37 ASP B N 1
ATOM 2361 C CA . ASP B 1 23 ? 25.575 -29.607 15.463 1.00 12.03 37 ASP B CA 1
ATOM 2362 C C . ASP B 1 23 ? 26.175 -29.851 16.832 1.00 12.89 37 ASP B C 1
ATOM 2363 O O . ASP B 1 23 ? 25.770 -30.770 17.550 1.00 12.84 37 ASP B O 1
ATOM 2372 N N . ILE B 1 24 ? 27.124 -28.988 17.185 1.00 14.12 38 ILE B N 1
ATOM 2373 C CA . ILE B 1 24 ? 27.744 -28.986 18.489 1.00 14.80 38 ILE B CA 1
ATOM 2374 C C . ILE B 1 24 ? 26.672 -29.077 19.612 1.00 14.00 38 ILE B C 1
ATOM 2375 O O . ILE B 1 24 ? 26.860 -29.706 20.634 1.00 15.65 38 ILE B O 1
ATOM 2391 N N . SER B 1 25 ? 25.541 -28.416 19.435 1.00 12.55 39 SER B N 1
ATOM 2392 C CA . SER B 1 25 ? 24.465 -28.368 20.455 1.00 12.85 39 SER B CA 1
ATOM 2393 C C . SER B 1 25 ? 23.643 -29.658 20.589 1.00 12.73 39 SER B C 1
ATOM 2394 O O . SER B 1 25 ? 22.763 -29.755 21.466 1.00 14.07 39 SER B O 1
ATOM 2402 N N . GLY B 1 26 ? 23.844 -30.601 19.675 1.00 12.15 40 GLY B N 1
ATOM 2403 C CA . GLY B 1 26 ? 23.001 -31.784 19.603 1.00 11.76 40 GLY B CA 1
ATOM 2404 C C . GLY B 1 26 ? 21.875 -31.680 18.571 1.00 9.80 40 GLY B C 1
ATOM 2405 O O . GLY B 1 26 ? 21.321 -32.716 18.164 1.00 10.38 40 GLY B O 1
ATOM 2409 N N . ILE B 1 27 ? 21.510 -30.471 18.180 1.00 8.96 41 ILE B N 1
ATOM 2410 C CA . ILE B 1 27 ? 20.527 -30.281 17.123 1.00 8.37 41 ILE B CA 1
ATOM 2411 C C . ILE B 1 27 ? 21.070 -30.943 15.853 1.00 8.52 41 ILE B C 1
ATOM 2412 O O . ILE B 1 27 ? 22.223 -30.721 15.479 1.00 10.07 41 ILE B O 1
ATOM 2428 N N . THR B 1 28 ? 20.259 -31.772 15.188 1.00 8.05 42 THR B N 1
ATOM 2429 C CA . THR B 1 28 ? 20.720 -32.583 14.083 1.00 8.52 42 THR B CA 1
ATOM 2430 C C . THR B 1 28 ? 19.711 -32.607 12.967 1.00 8.48 42 THR B C 1
ATOM 2431 O O . THR B 1 28 ? 18.561 -32.992 13.203 1.00 9.58 42 THR B O 1
ATOM 2442 N N . SER B 1 29 ? 20.127 -32.273 11.740 1.00 8.75 43 SER B N 1
ATOM 2443 C CA . SER B 1 29 ? 19.297 -32.526 10.578 1.00 8.40 43 SER B CA 1
ATOM 2444 C C . SER B 1 29 ? 19.721 -33.847 9.937 1.00 8.90 43 SER B C 1
ATOM 2445 O O . SER B 1 29 ? 20.896 -34.215 9.996 1.00 9.59 43 SER B O 1
ATOM 2453 N N . ILE B 1 30 ? 18.770 -34.530 9.336 1.00 8.54 44 ILE B N 1
ATOM 2454 C CA . ILE B 1 30 ? 19.059 -35.743 8.577 1.00 9.34 44 ILE B CA 1
ATOM 2455 C C . ILE B 1 30 ? 18.396 -35.677 7.192 1.00 9.04 44 ILE B C 1
ATOM 2456 O O . ILE B 1 30 ? 17.179 -35.431 7.069 1.00 9.10 44 ILE B O 1
ATOM 2472 N N . LYS B 1 31 ? 19.193 -35.903 6.148 1.00 10.00 45 LYS B N 1
ATOM 2473 C CA A LYS B 1 31 ? 18.663 -36.028 4.802 0.51 10.63 45 LYS B CA 1
ATOM 2474 C CA B LYS B 1 31 ? 18.666 -36.019 4.798 0.49 10.84 45 LYS B CA 1
ATOM 2475 C C . LYS B 1 31 ? 18.099 -37.433 4.635 1.00 10.23 45 LYS B C 1
ATOM 2476 O O . LYS B 1 31 ? 18.786 -38.374 4.208 1.00 10.70 45 LYS B O 1
ATOM 2511 N N . LEU B 1 32 ? 16.840 -37.600 4.995 1.00 10.11 46 LEU B N 1
ATOM 2512 C CA . LEU B 1 32 ? 16.263 -38.936 5.103 1.00 9.74 46 LEU B CA 1
ATOM 2513 C C . LEU B 1 32 ? 16.347 -39.786 3.821 1.00 9.76 46 LEU B C 1
ATOM 2514 O O . LEU B 1 32 ? 16.495 -40.978 3.934 1.00 10.08 46 LEU B O 1
ATOM 2530 N N . PRO B 1 33 ? 16.270 -39.208 2.617 1.00 10.49 47 PRO B N 1
ATOM 2531 C CA . PRO B 1 33 ? 16.415 -40.100 1.444 1.00 11.16 47 PRO B CA 1
ATOM 2532 C C . PRO B 1 33 ? 17.750 -40.830 1.364 1.00 11.05 47 PRO B C 1
ATOM 2533 O O . PRO B 1 33 ? 17.848 -41.820 0.650 1.00 13.74 47 PRO B O 1
ATOM 2544 N N . THR B 1 34 ? 18.766 -40.333 2.058 1.00 11.06 48 THR B N 1
ATOM 2545 C CA . THR B 1 34 ? 20.076 -40.984 2.112 1.00 12.00 48 THR B CA 1
ATOM 2546 C C . THR B 1 34 ? 20.170 -42.102 3.146 1.00 11.78 48 THR B C 1
ATOM 2547 O O . THR B 1 34 ? 21.166 -42.799 3.209 1.00 13.41 48 THR B O 1
ATOM 2558 N N . VAL B 1 35 ? 19.107 -42.274 3.928 1.00 11.08 49 VAL B N 1
ATOM 2559 C CA . VAL B 1 35 ? 19.016 -43.367 4.884 1.00 10.64 49 VAL B CA 1
ATOM 2560 C C . VAL B 1 35 ? 18.543 -44.600 4.142 1.00 11.20 49 VAL B C 1
ATOM 2561 O O . VAL B 1 35 ? 17.414 -44.684 3.669 1.00 12.62 49 VAL B O 1
ATOM 2574 N N . LYS B 1 36 ? 19.459 -45.545 3.995 1.00 11.91 50 LYS B N 1
ATOM 2575 C CA . LYS B 1 36 ? 19.218 -46.787 3.300 1.00 13.67 50 LYS B CA 1
ATOM 2576 C C . LYS B 1 36 ? 19.358 -47.936 4.261 1.00 14.14 50 LYS B C 1
ATOM 2577 O O . LYS B 1 36 ? 20.379 -48.067 4.936 1.00 16.23 50 LYS B O 1
ATOM 2596 N N . VAL B 1 37 ? 18.354 -48.793 4.324 1.00 13.95 51 VAL B N 1
ATOM 2597 C CA . VAL B 1 37 ? 18.443 -49.949 5.188 1.00 14.87 51 VAL B CA 1
ATOM 2598 C C . VAL B 1 37 ? 19.338 -50.993 4.549 1.00 17.16 51 VAL B C 1
ATOM 2599 O O . VAL B 1 37 ? 19.475 -51.060 3.326 1.00 19.19 51 VAL B O 1
ATOM 2612 N N . SER B 1 38 ? 19.942 -51.818 5.399 1.00 17.97 52 SER B N 1
ATOM 2613 C CA . SER B 1 38 ? 20.828 -52.892 4.965 1.00 20.78 52 SER B CA 1
ATOM 2614 C C . SER B 1 38 ? 20.551 -54.116 5.820 1.00 20.08 52 SER B C 1
ATOM 2615 O O . SER B 1 38 ? 19.759 -54.050 6.756 1.00 18.93 52 SER B O 1
ATOM 2623 N N . GLU B 1 39 ? 21.215 -55.231 5.536 1.00 21.22 53 GLU B N 1
ATOM 2624 C CA . GLU B 1 39 ? 20.943 -56.457 6.286 1.00 21.86 53 GLU B CA 1
ATOM 2625 C C . GLU B 1 39 ? 21.331 -56.335 7.749 1.00 22.35 53 GLU B C 1
ATOM 2626 O O . GLU B 1 39 ? 20.776 -57.030 8.600 1.00 23.92 53 GLU B O 1
ATOM 2638 N N . SER B 1 40 ? 22.239 -55.424 8.079 1.00 23.91 54 SER B N 1
ATOM 2639 C CA . SER B 1 40 ? 22.506 -55.190 9.493 1.00 25.20 54 SER B CA 1
ATOM 2640 C C . SER B 1 40 ? 21.292 -54.658 10.246 1.00 23.53 54 SER B C 1
ATOM 2641 O O . SER B 1 40 ? 21.247 -54.751 11.486 1.00 24.96 54 SER B O 1
ATOM 2649 N N . ASP B 1 41 ? 20.299 -54.137 9.511 1.00 20.43 55 ASP B N 1
ATOM 2650 C CA . ASP B 1 41 ? 19.084 -53.607 10.121 1.00 17.57 55 ASP B CA 1
ATOM 2651 C C . ASP B 1 41 ? 17.937 -54.613 10.120 1.00 15.81 55 ASP B C 1
ATOM 2652 O O . ASP B 1 41 ? 16.852 -54.292 10.574 1.00 14.79 55 ASP B O 1
ATOM 2661 N N . ARG B 1 42 ? 18.167 -55.828 9.627 1.00 16.38 56 ARG B N 1
ATOM 2662 C CA . ARG B 1 42 ? 17.109 -56.815 9.487 1.00 16.94 56 ARG B CA 1
ATOM 2663 C C . ARG B 1 42 ? 16.615 -57.265 10.866 1.00 17.12 56 ARG B C 1
ATOM 2664 O O . ARG B 1 42 ? 17.413 -57.648 11.713 1.00 19.21 56 ARG B O 1
ATOM 2685 N N . LEU B 1 43 ? 15.311 -57.188 11.090 1.00 17.11 57 LEU B N 1
ATOM 2686 C CA . LEU B 1 43 ? 14.699 -57.657 12.319 1.00 19.52 57 LEU B CA 1
ATOM 2687 C C . LEU B 1 43 ? 14.342 -59.137 12.140 1.00 21.31 57 LEU B C 1
ATOM 2688 O O . LEU B 1 43 ? 13.620 -59.499 11.213 1.00 22.87 57 LEU B O 1
ATOM 2704 N N . ASP B 1 44 ? 14.867 -60.010 12.998 1.00 23.54 58 ASP B N 1
ATOM 2705 C CA . ASP B 1 44 ? 14.519 -61.424 12.914 1.00 26.56 58 ASP B CA 1
ATOM 2706 C C . ASP B 1 44 ? 13.204 -61.599 13.649 1.00 26.23 58 ASP B C 1
ATOM 2707 O O . ASP B 1 44 ? 13.165 -61.515 14.872 1.00 27.69 58 ASP B O 1
ATOM 2716 N N . THR B 1 45 ? 12.122 -61.801 12.901 1.00 26.21 59 THR B N 1
ATOM 2717 C CA . THR B 1 45 ? 10.792 -61.878 13.500 1.00 26.24 59 THR B CA 1
ATOM 2718 C C . THR B 1 45 ? 10.505 -63.257 14.053 1.00 28.96 59 THR B C 1
ATOM 2719 O O . THR B 1 45 ? 9.580 -63.413 14.843 1.00 31.14 59 THR B O 1
ATOM 2730 N N . GLY B 1 46 ? 11.279 -64.249 13.614 1.00 29.45 60 GLY B N 1
ATOM 2731 C CA . GLY B 1 46 ? 10.974 -65.647 13.876 1.00 30.05 60 GLY B CA 1
ATOM 2732 C C . GLY B 1 46 ? 10.608 -66.416 12.613 1.00 30.44 60 GLY B C 1
ATOM 2733 O O . GLY B 1 46 ? 10.752 -67.639 12.543 1.00 31.93 60 GLY B O 1
ATOM 2737 N N . ASN B 1 47 ? 10.122 -65.683 11.614 1.00 29.33 61 ASN B N 1
ATOM 2738 C CA . ASN B 1 47 ? 9.773 -66.248 10.315 1.00 29.19 61 ASN B CA 1
ATOM 2739 C C . ASN B 1 47 ? 10.784 -65.777 9.286 1.00 27.43 61 ASN B C 1
ATOM 2740 O O . ASN B 1 47 ? 10.825 -64.592 8.947 1.00 25.51 61 ASN B O 1
ATOM 2751 N N . PRO B 1 48 ? 11.618 -66.695 8.790 1.00 27.57 62 PRO B N 1
ATOM 2752 C CA . PRO B 1 48 ? 12.716 -66.289 7.900 1.00 28.23 62 PRO B CA 1
ATOM 2753 C C . PRO B 1 48 ? 12.282 -65.568 6.626 1.00 27.49 62 PRO B C 1
ATOM 2754 O O . PRO B 1 48 ? 13.086 -64.826 6.047 1.00 30.84 62 PRO B O 1
ATOM 2765 N N . SER B 1 49 ? 11.054 -65.776 6.168 1.00 24.93 63 SER B N 1
ATOM 2766 C CA . SER B 1 49 ? 10.645 -65.122 4.933 1.00 24.42 63 SER B CA 1
ATOM 2767 C C . SER B 1 49 ? 10.133 -63.713 5.149 1.00 20.53 63 SER B C 1
ATOM 2768 O O . SER B 1 49 ? 9.899 -63.023 4.180 1.00 21.21 63 SER B O 1
ATOM 2776 N N . ASP B 1 50 ? 9.959 -63.308 6.406 1.00 18.16 64 ASP B N 1
ATOM 2777 C CA . ASP B 1 50 ? 9.578 -61.931 6.704 1.00 15.07 64 ASP B CA 1
ATOM 2778 C C . ASP B 1 50 ? 10.698 -60.992 6.307 1.00 14.46 64 ASP B C 1
ATOM 2779 O O . ASP B 1 50 ? 11.882 -61.356 6.383 1.00 16.74 64 ASP B O 1
ATOM 2788 N N . VAL B 1 51 ? 10.319 -59.785 5.890 1.00 12.08 65 VAL B N 1
ATOM 2789 C CA . VAL B 1 51 ? 11.260 -58.779 5.443 1.00 11.52 65 VAL B CA 1
ATOM 2790 C C . VAL B 1 51 ? 10.939 -57.483 6.192 1.00 10.24 65 VAL B C 1
ATOM 2791 O O . VAL B 1 51 ? 10.009 -56.744 5.821 1.00 10.13 65 VAL B O 1
ATOM 2804 N N . VAL B 1 52 ? 11.703 -57.248 7.262 1.00 10.28 66 VAL B N 1
ATOM 2805 C CA . VAL B 1 52 ? 11.518 -56.114 8.154 1.00 9.78 66 VAL B CA 1
ATOM 2806 C C . VAL B 1 52 ? 12.877 -55.550 8.487 1.00 9.87 66 VAL B C 1
ATOM 2807 O O . VAL B 1 52 ? 13.775 -56.305 8.872 1.00 11.26 66 VAL B O 1
ATOM 2820 N N . TYR B 1 53 ? 13.041 -54.245 8.331 1.00 9.92 67 TYR B N 1
ATOM 2821 C CA . TYR B 1 53 ? 14.253 -53.528 8.658 1.00 10.54 67 TYR B CA 1
ATOM 2822 C C . TYR B 1 53 ? 13.929 -52.385 9.610 1.00 10.03 67 TYR B C 1
ATOM 2823 O O . TYR B 1 53 ? 12.973 -51.646 9.360 1.00 10.39 67 TYR B O 1
ATOM 2841 N N . THR B 1 54 ? 14.733 -52.219 10.665 1.00 10.79 68 THR B N 1
ATOM 2842 C CA . THR B 1 54 ? 14.608 -51.099 11.584 1.00 11.22 68 THR B CA 1
ATOM 2843 C C . THR B 1 54 ? 16.000 -50.493 11.770 1.00 11.64 68 THR B C 1
ATOM 2844 O O . THR B 1 54 ? 16.933 -51.235 12.084 1.00 14.80 68 THR B O 1
ATOM 2855 N N . LYS B 1 55 ? 16.156 -49.206 11.529 1.00 10.97 69 LYS B N 1
ATOM 2856 C CA . LYS B 1 55 ? 17.426 -48.538 11.622 1.00 11.43 69 LYS B CA 1
ATOM 2857 C C . LYS B 1 55 ? 17.262 -47.293 12.501 1.00 11.08 69 LYS B C 1
ATOM 2858 O O . LYS B 1 55 ? 16.733 -46.280 12.065 1.00 9.74 69 LYS B O 1
ATOM 2877 N N . ASP B 1 56 ? 17.693 -47.398 13.754 1.00 12.27 70 ASP B N 1
ATOM 2878 C CA A ASP B 1 56 ? 17.648 -46.250 14.686 0.56 11.64 70 ASP B CA 1
ATOM 2879 C CA B ASP B 1 56 ? 17.672 -46.269 14.651 0.44 13.55 70 ASP B CA 1
ATOM 2880 C C . ASP B 1 56 ? 18.666 -45.200 14.188 1.00 11.90 70 ASP B C 1
ATOM 2881 O O . ASP B 1 56 ? 19.771 -45.528 13.795 1.00 14.66 70 ASP B O 1
ATOM 2896 N N . LEU B 1 57 ? 18.265 -43.932 14.196 1.00 10.73 71 LEU B N 1
ATOM 2897 C CA . LEU B 1 57 ? 19.055 -42.821 13.661 1.00 10.80 71 LEU B CA 1
ATOM 2898 C C . LEU B 1 57 ? 19.777 -41.989 14.721 1.00 11.42 71 LEU B C 1
ATOM 2899 O O . LEU B 1 57 ? 20.590 -41.134 14.366 1.00 12.98 71 LEU B O 1
ATOM 2915 N N . PHE B 1 58 ? 19.471 -42.251 15.992 1.00 11.44 72 PHE B N 1
ATOM 2916 C CA . PHE B 1 58 ? 20.078 -41.534 17.118 1.00 11.72 72 PHE B CA 1
ATOM 2917 C C . PHE B 1 58 ? 20.511 -42.532 18.175 1.00 13.29 72 PHE B C 1
ATOM 2918 O O . PHE B 1 58 ? 19.745 -43.418 18.522 1.00 17.00 72 PHE B O 1
ATOM 2935 N N . THR B 1 59 ? 21.719 -42.390 18.698 1.00 13.31 73 THR B N 1
ATOM 2936 C CA . THR B 1 59 ? 22.121 -43.127 19.872 1.00 13.43 73 THR B CA 1
ATOM 2937 C C . THR B 1 59 ? 21.380 -42.596 21.085 1.00 12.84 73 THR B C 1
ATOM 2938 O O . THR B 1 59 ? 20.805 -41.510 21.053 1.00 13.06 73 THR B O 1
ATOM 2949 N N . LEU B 1 60 ? 21.419 -43.338 22.185 1.00 14.70 74 LEU B N 1
ATOM 2950 C CA . LEU B 1 60 ? 20.837 -42.842 23.429 1.00 15.97 74 LEU B CA 1
ATOM 2951 C C . LEU B 1 60 ? 21.516 -41.582 23.943 1.00 15.88 74 LEU B C 1
ATOM 2952 O O . LEU B 1 60 ? 20.850 -40.702 24.472 1.00 18.45 74 LEU B O 1
ATOM 2968 N N . GLU B 1 61 ? 22.824 -41.472 23.762 1.00 14.56 75 GLU B N 1
ATOM 2969 C CA . GLU B 1 61 ? 23.535 -40.260 24.157 1.00 15.32 75 GLU B CA 1
ATOM 2970 C C . GLU B 1 61 ? 23.067 -39.077 23.316 1.00 13.99 75 GLU B C 1
ATOM 2971 O O . GLU B 1 61 ? 22.897 -37.985 23.816 1.00 15.53 75 GLU B O 1
ATOM 2983 N N . GLU B 1 62 ? 22.827 -39.301 22.033 1.00 12.46 76 GLU B N 1
ATOM 2984 C CA . GLU B 1 62 ? 22.364 -38.239 21.137 1.00 11.78 76 GLU B CA 1
ATOM 2985 C C . GLU B 1 62 ? 20.944 -37.786 21.459 1.00 10.86 76 GLU B C 1
ATOM 2986 O O . GLU B 1 62 ? 20.622 -36.593 21.343 1.00 12.71 76 GLU B O 1
ATOM 2998 N N . SER B 1 63 ? 20.074 -38.732 21.768 1.00 11.04 77 SER B N 1
ATOM 2999 C CA . SER B 1 63 ? 18.679 -38.440 22.037 1.00 10.43 77 SER B CA 1
ATOM 3000 C C . SER B 1 63 ? 18.181 -39.364 23.158 1.00 11.12 77 SER B C 1
ATOM 3001 O O . SER B 1 63 ? 17.706 -40.465 22.901 1.00 11.89 77 SER B O 1
ATOM 3009 N N . PRO B 1 64 ? 18.282 -38.914 24.403 1.00 12.20 78 PRO B N 1
ATOM 3010 C CA . PRO B 1 64 ? 17.997 -39.826 25.514 1.00 12.49 78 PRO B CA 1
ATOM 3011 C C . PRO B 1 64 ? 16.540 -40.107 25.779 1.00 11.24 78 PRO B C 1
ATOM 3012 O O . PRO B 1 64 ? 16.255 -41.078 26.483 1.00 13.68 78 PRO B O 1
ATOM 3023 N N . ARG B 1 65 ? 15.635 -39.283 25.237 1.00 11.42 79 ARG B N 1
ATOM 3024 C CA . ARG B 1 65 ? 14.197 -39.426 25.502 1.00 11.48 79 ARG B CA 1
ATOM 3025 C C . ARG B 1 65 ? 13.392 -39.861 24.268 1.00 10.83 79 ARG B C 1
ATOM 3026 O O . ARG B 1 65 ? 12.624 -40.822 24.366 1.00 12.11 79 ARG B O 1
ATOM 3047 N N . LEU B 1 66 ? 13.609 -39.227 23.126 1.00 9.31 80 LEU B N 1
ATOM 3048 C CA . LEU B 1 66 ? 12.912 -39.579 21.895 1.00 9.07 80 LEU B CA 1
ATOM 3049 C C . LEU B 1 66 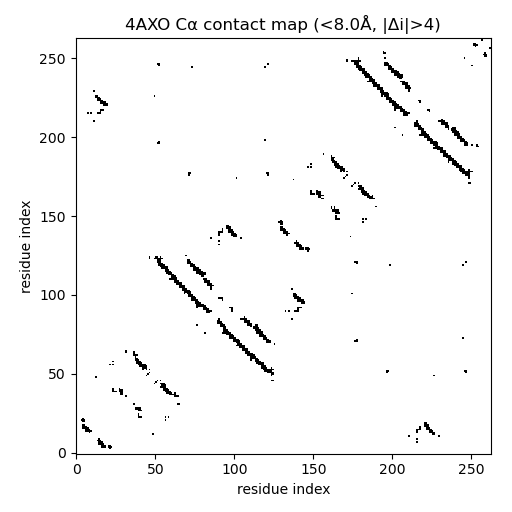? 13.756 -40.538 21.103 1.00 8.95 80 LEU B C 1
ATOM 3050 O O . LEU B 1 66 ? 14.908 -40.274 20.805 1.00 12.18 80 LEU B O 1
ATOM 3066 N N . GLY B 1 67 ? 13.182 -41.661 20.731 1.00 8.23 81 GLY B N 1
ATOM 3067 C CA . GLY B 1 67 ? 13.797 -42.579 19.795 1.00 8.94 81 GLY B CA 1
ATOM 3068 C C . GLY B 1 67 ? 13.349 -42.201 18.383 1.00 7.66 81 GLY B C 1
ATOM 3069 O O . GLY B 1 67 ? 12.209 -41.740 18.223 1.00 7.84 81 GLY B O 1
ATOM 3073 N N . CYS B 1 68 ? 14.181 -42.391 17.370 1.00 8.03 82 CYS B N 1
ATOM 3074 C CA . CYS B 1 68 ? 13.740 -42.108 16.007 1.00 7.97 82 CYS B CA 1
ATOM 3075 C C . CYS B 1 68 ? 14.535 -42.935 15.056 1.00 7.87 82 CYS B C 1
ATOM 3076 O O . CYS B 1 68 ? 15.779 -42.979 15.134 1.00 9.41 82 CYS B O 1
ATOM 3084 N N . GLY B 1 69 ? 13.850 -43.571 14.117 1.00 8.12 83 GLY B N 1
ATOM 3085 C CA . GLY B 1 69 ? 14.505 -44.364 13.122 1.00 8.76 83 GLY B CA 1
ATOM 3086 C C . GLY B 1 69 ? 13.653 -44.548 11.881 1.00 7.47 83 GLY B C 1
ATOM 3087 O O . GLY B 1 69 ? 12.572 -43.993 11.748 1.00 7.55 83 GLY B O 1
ATOM 3091 N N . MET B 1 70 ? 14.228 -45.297 10.944 1.00 8.17 84 MET B N 1
ATOM 3092 C CA . MET B 1 70 ? 13.613 -45.628 9.665 1.00 7.85 84 MET B CA 1
ATOM 3093 C C . MET B 1 70 ? 13.238 -47.108 9.679 1.00 7.90 84 MET B C 1
ATOM 3094 O O . MET B 1 70 ? 14.059 -47.964 10.041 1.00 9.44 84 MET B O 1
ATOM 3108 N N . MET B 1 71 ? 12.038 -47.407 9.224 1.00 8.28 85 MET B N 1
ATOM 3109 C CA . MET B 1 71 ? 11.543 -48.771 9.110 1.00 8.34 85 MET B CA 1
ATOM 3110 C C . MET B 1 71 ? 11.108 -49.037 7.680 1.00 8.19 85 MET B C 1
ATOM 3111 O O . MET B 1 71 ? 10.505 -48.191 7.032 1.00 8.80 85 MET B O 1
ATOM 3125 N N . GLU B 1 72 ? 11.431 -50.234 7.197 1.00 8.47 86 GLU B N 1
ATOM 3126 C CA . GLU B 1 72 ? 10.898 -50.733 5.923 1.00 8.22 86 GLU B CA 1
ATOM 3127 C C . GLU B 1 72 ? 10.381 -52.135 6.107 1.00 8.41 86 GLU B C 1
ATOM 3128 O O . GLU B 1 72 ? 10.963 -52.941 6.844 1.00 9.25 86 GLU B O 1
ATOM 3140 N N . MET B 1 73 ? 9.286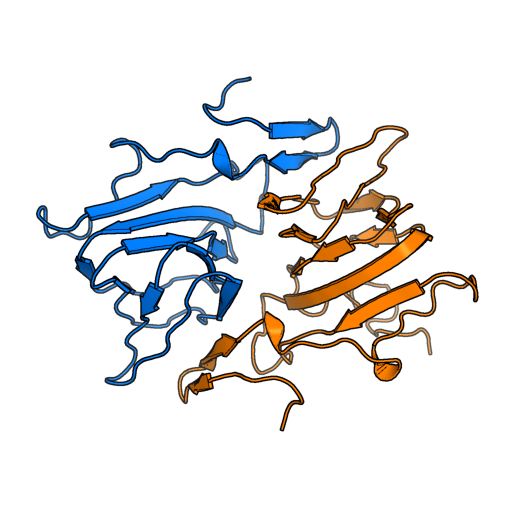 -52.438 5.426 1.00 7.73 87 MET B N 1
ATOM 3141 C CA . MET B 1 73 ? 8.715 -53.770 5.414 1.00 7.74 87 MET B CA 1
ATOM 3142 C C . MET B 1 73 ? 8.267 -54.125 4.004 1.00 7.80 87 MET B C 1
ATOM 3143 O O . MET B 1 73 ? 7.844 -53.239 3.252 1.00 7.95 87 MET B O 1
ATOM 3157 N N . LYS B 1 74 ? 8.303 -55.405 3.673 1.00 8.46 88 LYS B N 1
ATOM 3158 C CA . LYS B 1 74 ? 7.841 -55.897 2.378 1.00 8.91 88 LYS B CA 1
ATOM 3159 C C . LYS B 1 74 ? 7.119 -57.228 2.584 1.00 8.50 88 LYS B C 1
ATOM 3160 O O . LYS B 1 74 ? 7.700 -58.174 3.118 1.00 8.98 88 LYS B O 1
ATOM 3179 N N . GLU B 1 75 ? 5.870 -57.287 2.147 1.00 8.69 89 GLU B N 1
ATOM 3180 C CA . GLU B 1 75 ? 5.082 -58.513 2.091 1.00 9.21 89 GLU B CA 1
ATOM 3181 C C . GLU B 1 75 ? 5.181 -59.300 3.405 1.00 9.52 89 GLU B C 1
ATOM 3182 O O . GLU B 1 75 ? 5.480 -60.500 3.424 1.00 10.97 89 GLU B O 1
ATOM 3194 N N . THR B 1 76 ? 4.949 -58.587 4.513 1.00 8.86 90 THR B N 1
ATOM 3195 C CA . THR B 1 76 ? 5.137 -59.142 5.845 1.00 8.75 90 THR B CA 1
ATOM 3196 C C . THR B 1 76 ? 4.092 -58.636 6.806 1.00 8.79 90 THR B C 1
ATOM 3197 O O . THR B 1 76 ? 3.805 -57.426 6.828 1.00 8.98 90 THR B O 1
ATOM 3208 N N . THR B 1 77 ? 3.578 -59.534 7.654 1.00 9.54 91 THR B N 1
ATOM 3209 C CA . THR B 1 77 ? 2.760 -59.166 8.816 1.00 9.81 91 THR B CA 1
ATOM 3210 C C . THR B 1 77 ? 3.341 -59.884 10.029 1.00 9.89 91 THR B C 1
ATOM 3211 O O . THR B 1 77 ? 3.588 -61.086 9.948 1.00 12.28 91 THR B O 1
ATOM 3222 N N . PHE B 1 78 ? 3.581 -59.165 11.132 1.00 9.25 92 PHE B N 1
ATOM 3223 C CA . PHE B 1 78 ? 4.096 -59.806 12.329 1.00 9.52 92 PHE B CA 1
ATOM 3224 C C . PHE B 1 78 ? 3.481 -59.199 13.574 1.00 9.33 92 PHE B C 1
ATOM 3225 O O . PHE B 1 78 ? 3.062 -58.044 13.598 1.00 8.94 92 PHE B O 1
ATOM 3242 N N . ASP B 1 79 ? 3.451 -60.008 14.616 1.00 9.66 93 ASP B N 1
ATOM 3243 C CA A ASP B 1 79 ? 2.907 -59.615 15.921 0.42 10.53 93 ASP B CA 1
ATOM 3244 C CA B ASP B 1 79 ? 2.907 -59.609 15.906 0.58 9.88 93 ASP B CA 1
ATOM 3245 C C . ASP B 1 79 ? 3.922 -58.831 16.728 1.00 10.30 93 ASP B C 1
ATOM 3246 O O . ASP B 1 79 ? 5.099 -59.190 16.782 1.00 11.85 93 ASP B O 1
ATOM 3261 N N . TRP B 1 80 ? 3.464 -57.799 17.419 1.00 9.71 94 TRP B N 1
ATOM 3262 C CA . TRP B 1 80 ? 4.333 -56.978 18.280 1.00 9.89 94 TRP B CA 1
ATOM 3263 C C . TRP B 1 80 ? 3.487 -56.313 19.343 1.00 9.09 94 TRP B C 1
ATOM 3264 O O . TRP B 1 80 ? 2.402 -55.831 19.061 1.00 10.06 94 TRP B O 1
ATOM 3285 N N . THR B 1 81 ? 4.005 -56.246 20.564 1.00 8.87 95 THR B N 1
ATOM 3286 C CA . THR B 1 81 ? 3.383 -55.459 21.625 1.00 8.50 95 THR B CA 1
ATOM 3287 C C . THR B 1 81 ? 4.267 -54.259 21.923 1.00 8.37 95 THR B C 1
ATOM 3288 O O . THR B 1 81 ? 5.462 -54.408 22.200 1.00 9.70 95 THR B O 1
ATOM 3299 N N . LEU B 1 82 ? 3.680 -53.074 21.850 1.00 7.63 96 LEU B N 1
ATOM 3300 C CA . LEU B 1 82 ? 4.401 -51.820 22.118 1.00 7.82 96 LEU B CA 1
ATOM 3301 C C . LEU B 1 82 ? 4.107 -51.382 23.531 1.00 7.68 96 LEU B C 1
ATOM 3302 O O . LEU B 1 82 ? 3.052 -50.790 23.784 1.00 9.29 96 LEU B O 1
ATOM 3318 N N . ASN B 1 83 ? 5.063 -51.567 24.442 1.00 7.29 97 ASN B N 1
ATOM 3319 C CA . ASN B 1 83 ? 4.998 -50.949 25.771 1.00 7.64 97 ASN B CA 1
ATOM 3320 C C . ASN B 1 83 ? 5.803 -49.626 25.740 1.00 8.16 97 ASN B C 1
ATOM 3321 O O . ASN B 1 83 ? 6.639 -49.343 26.596 1.00 10.89 97 ASN B O 1
ATOM 3332 N N . TYR B 1 84 ? 5.504 -48.841 24.714 1.00 7.88 98 TYR B N 1
ATOM 3333 C CA . TYR B 1 84 ? 6.073 -47.515 24.442 1.00 7.53 98 TYR B CA 1
ATOM 3334 C C . TYR B 1 84 ? 5.089 -46.853 23.478 1.00 7.00 98 TYR B C 1
ATOM 3335 O O . TYR B 1 84 ? 4.296 -47.537 22.828 1.00 7.49 98 TYR B O 1
ATOM 3353 N N . ASP B 1 85 ? 5.136 -45.530 23.398 1.00 6.64 99 ASP B N 1
ATOM 3354 C CA . ASP B 1 85 ? 4.333 -44.776 22.439 1.00 6.41 99 ASP B CA 1
ATOM 3355 C C . ASP B 1 85 ? 5.113 -44.603 21.137 1.00 6.55 99 ASP B C 1
ATOM 3356 O O . ASP B 1 85 ? 6.329 -44.483 21.149 1.00 6.97 99 ASP B O 1
ATOM 3365 N N . GLU B 1 86 ? 4.380 -44.557 20.016 1.00 6.69 100 GLU B N 1
ATOM 3366 C CA . GLU B 1 86 ? 5.000 -44.413 18.709 1.00 6.67 100 GLU B CA 1
ATOM 3367 C C . GLU B 1 86 ? 4.166 -43.556 17.778 1.00 6.60 100 GLU B C 1
ATOM 3368 O O . GLU B 1 86 ? 2.942 -43.698 17.704 1.00 7.37 100 GLU B O 1
ATOM 3380 N N . ILE B 1 87 ? 4.854 -42.695 17.029 1.00 6.34 101 ILE B N 1
ATOM 3381 C CA A ILE B 1 87 ? 4.314 -41.947 15.880 0.54 6.39 101 ILE B CA 1
ATOM 3382 C CA B ILE B 1 87 ? 4.267 -42.041 15.884 0.46 6.87 101 ILE B CA 1
ATOM 3383 C C . ILE B 1 87 ? 5.057 -42.409 14.644 1.00 6.60 101 ILE B C 1
ATOM 3384 O O . ILE B 1 87 ? 6.281 -42.403 14.646 1.00 7.21 101 ILE B O 1
ATOM 3415 N N . ASP B 1 88 ? 4.317 -42.777 13.593 1.00 6.51 102 ASP B N 1
ATOM 3416 C CA . ASP B 1 88 ? 4.895 -43.145 12.315 1.00 7.10 102 ASP B CA 1
ATOM 3417 C C . ASP B 1 88 ? 4.445 -42.166 11.243 1.00 6.85 102 ASP B C 1
ATOM 3418 O O . ASP B 1 88 ? 3.270 -41.841 11.126 1.00 8.78 102 ASP B O 1
ATOM 3427 N N . TYR B 1 89 ? 5.404 -41.695 10.436 1.00 6.79 103 TYR B N 1
ATOM 3428 C CA . TYR B 1 89 ? 5.117 -40.887 9.251 1.00 6.84 103 TYR B CA 1
ATOM 3429 C C . TYR B 1 89 ? 5.448 -41.768 8.049 1.00 6.03 103 TYR B C 1
ATOM 3430 O O . TYR B 1 89 ? 6.598 -42.184 7.876 1.00 6.47 103 TYR B O 1
ATOM 3448 N N . VAL B 1 90 ? 4.434 -42.079 7.239 1.00 6.15 104 VAL B N 1
ATOM 3449 C CA . VAL B 1 90 ? 4.609 -42.986 6.107 1.00 6.47 104 VAL B CA 1
ATOM 3450 C C . VAL B 1 90 ? 5.112 -42.206 4.912 1.00 6.65 104 VAL B C 1
ATOM 3451 O O . VAL B 1 90 ? 4.458 -41.290 4.414 1.00 7.43 104 VAL B O 1
ATOM 3464 N N . ILE B 1 91 ? 6.294 -42.602 4.443 1.00 7.37 105 ILE B N 1
ATOM 3465 C CA . ILE B 1 91 ? 6.959 -41.945 3.315 1.00 8.15 105 ILE B CA 1
ATOM 3466 C C . ILE B 1 91 ? 6.527 -42.572 1.987 1.00 7.93 105 ILE B C 1
ATOM 3467 O O . ILE B 1 91 ? 6.124 -41.874 1.054 1.00 9.95 105 ILE B O 1
ATOM 3483 N N . ASP B 1 92 ? 6.592 -43.887 1.910 1.00 7.61 106 ASP B N 1
ATOM 3484 C CA . ASP B 1 92 ? 6.179 -44.627 0.716 1.00 7.46 106 ASP B CA 1
ATOM 3485 C C . ASP B 1 92 ? 5.345 -45.817 1.131 1.00 7.11 106 ASP B C 1
ATOM 3486 O O . ASP B 1 92 ? 5.623 -46.464 2.141 1.00 7.95 106 ASP B O 1
ATOM 3495 N N . GLY B 1 93 ? 4.390 -46.182 0.294 1.00 7.24 107 GLY B N 1
ATOM 3496 C CA . GLY B 1 93 ? 3.637 -47.396 0.463 1.00 7.22 107 GLY B CA 1
ATOM 3497 C C . GLY B 1 93 ? 2.478 -47.251 1.426 1.00 6.70 107 GLY B C 1
ATOM 3498 O O . GLY B 1 93 ? 1.892 -46.185 1.565 1.00 7.18 107 GLY B O 1
ATOM 3502 N N . THR B 1 94 ? 2.122 -48.374 2.064 1.00 6.60 108 THR B N 1
ATOM 3503 C CA . THR B 1 94 ? 0.996 -48.473 2.970 1.00 6.84 108 THR B CA 1
ATOM 3504 C C . THR B 1 94 ? 1.393 -49.307 4.183 1.00 6.52 108 THR B C 1
ATOM 3505 O O . THR B 1 94 ? 1.875 -50.435 4.034 1.00 7.13 108 THR B O 1
ATOM 3516 N N . LEU B 1 95 ? 1.155 -48.733 5.354 1.00 6.69 109 LEU B N 1
ATOM 3517 C CA . LEU B 1 95 ? 1.338 -49.389 6.652 1.00 6.83 109 LEU B CA 1
ATOM 3518 C C . LEU B 1 95 ? -0.034 -49.640 7.247 1.00 6.43 109 LEU B C 1
ATOM 3519 O O . LEU B 1 95 ? -0.803 -48.697 7.435 1.00 7.23 109 LEU B O 1
ATOM 3535 N N . ASP B 1 96 ? -0.337 -50.902 7.584 1.00 6.98 110 ASP B N 1
ATOM 3536 C CA . ASP B 1 96 ? -1.552 -51.239 8.294 1.00 7.11 110 ASP B CA 1
ATOM 3537 C C . ASP B 1 96 ? -1.186 -51.709 9.705 1.00 7.42 110 ASP B C 1
ATOM 3538 O O . ASP B 1 96 ? -0.187 -52.404 9.918 1.00 9.39 110 ASP B O 1
ATOM 3547 N N . ILE B 1 97 ? -1.998 -51.296 10.654 1.00 7.27 111 ILE B N 1
ATOM 3548 C CA . ILE B 1 97 ? -1.899 -51.715 12.049 1.00 7.26 111 ILE B CA 1
ATOM 3549 C C . ILE B 1 97 ? -3.168 -52.486 12.381 1.00 7.59 111 ILE B C 1
ATOM 3550 O O . ILE B 1 97 ? -4.260 -51.935 12.268 1.00 8.42 111 ILE B O 1
ATOM 3566 N N . ILE B 1 98 ? -3.007 -53.751 12.751 1.00 7.62 112 ILE B N 1
ATOM 3567 C CA A ILE B 1 98 ? -4.143 -54.591 13.099 0.53 8.15 112 ILE B CA 1
ATOM 3568 C CA B ILE B 1 98 ? -4.145 -54.583 13.104 0.47 8.16 112 ILE B CA 1
ATOM 3569 C C . ILE B 1 98 ? -4.223 -54.672 14.612 1.00 7.80 112 ILE B C 1
ATOM 3570 O O . ILE B 1 98 ? -3.259 -55.069 15.275 1.00 8.65 112 ILE B O 1
ATOM 3599 N N . ILE B 1 99 ? -5.359 -54.286 15.159 1.00 8.20 113 ILE B N 1
ATOM 3600 C CA . ILE B 1 99 ? -5.582 -54.202 16.586 1.00 9.79 113 ILE B CA 1
ATOM 3601 C C . ILE B 1 99 ? -6.977 -54.781 16.862 1.00 8.67 113 ILE B C 1
ATOM 3602 O O . ILE B 1 99 ? -7.965 -54.255 16.355 1.00 8.85 113 ILE B O 1
ATOM 3618 N N . ASP B 1 100 ? -7.036 -55.827 17.670 1.00 9.61 114 ASP B N 1
ATOM 3619 C CA . ASP B 1 100 ? -8.343 -56.367 18.117 1.00 9.54 114 ASP B CA 1
ATOM 3620 C C . ASP B 1 100 ? -9.285 -56.594 16.923 1.00 9.25 114 ASP B C 1
ATOM 3621 O O . ASP B 1 100 ? -10.471 -56.269 16.971 1.00 9.74 114 ASP B O 1
ATOM 3630 N N . GLY B 1 101 ? -8.740 -57.139 15.835 1.00 9.56 115 GLY B N 1
ATOM 3631 C CA . GLY B 1 101 ? -9.532 -57.487 14.678 1.00 9.80 115 GLY B CA 1
ATOM 3632 C C . GLY B 1 101 ? -9.944 -56.313 13.799 1.00 9.93 115 GLY B C 1
ATOM 3633 O O . GLY B 1 101 ? -10.734 -56.510 12.862 1.00 11.96 115 GLY B O 1
ATOM 3637 N N . ARG B 1 102 ? -9.432 -55.120 14.067 1.00 9.01 116 ARG B N 1
ATOM 3638 C CA . ARG B 1 102 ? -9.690 -53.903 13.326 1.00 8.67 116 ARG B CA 1
ATOM 3639 C C . ARG B 1 102 ? -8.403 -53.427 12.674 1.00 8.49 116 ARG B C 1
ATOM 3640 O O . ARG B 1 102 ? -7.310 -53.777 13.099 1.00 11.02 116 ARG B O 1
ATOM 3661 N N . LYS B 1 103 ? -8.541 -52.607 11.648 1.00 8.90 117 LYS B N 1
ATOM 3662 C CA A LYS B 1 103 ? -7.396 -52.147 10.861 0.44 9.39 117 LYS B CA 1
ATOM 3663 C CA B LYS B 1 103 ? -7.387 -52.131 10.887 0.56 9.19 117 LYS B CA 1
ATOM 3664 C C . LYS B 1 103 ? -7.334 -50.618 10.858 1.00 8.67 117 LYS B C 1
ATOM 3665 O O . LYS B 1 103 ? -8.338 -49.940 10.601 1.00 11.38 117 LYS B O 1
ATOM 3700 N N . VAL B 1 104 ? -6.156 -50.079 11.120 1.00 7.85 118 VAL B N 1
ATOM 3701 C CA . VAL B 1 104 ? -5.859 -48.670 10.978 1.00 7.74 118 VAL B CA 1
ATOM 3702 C C . VAL B 1 104 ? -4.735 -48.568 9.941 1.00 7.74 118 VAL B C 1
ATOM 3703 O O . VAL B 1 104 ? -3.732 -49.258 10.058 1.00 10.78 118 VAL B O 1
ATOM 3716 N N . SER B 1 105 ? -4.904 -47.746 8.930 1.00 7.15 119 SER B N 1
ATOM 3717 C CA A SER B 1 105 ? -3.973 -47.707 7.791 0.69 7.71 119 SER B CA 1
ATOM 3718 C CA B SER B 1 105 ? -3.972 -47.717 7.825 0.31 7.84 119 SER B CA 1
ATOM 3719 C C . SER B 1 105 ? -3.522 -46.297 7.481 1.00 6.98 119 SER B C 1
ATOM 3720 O O . SER B 1 105 ? -4.301 -45.340 7.603 1.00 8.24 119 SER B O 1
ATOM 3735 N N . ALA B 1 106 ? -2.284 -46.181 7.028 1.00 6.90 120 ALA B N 1
ATOM 3736 C CA . ALA B 1 106 ? -1.733 -44.913 6.539 1.00 6.56 120 ALA B CA 1
ATOM 3737 C C . ALA B 1 106 ? -0.839 -45.218 5.348 1.00 6.09 120 ALA B C 1
ATOM 3738 O O . ALA B 1 106 ? 0.000 -46.125 5.406 1.00 7.05 120 ALA B O 1
ATOM 3745 N N . SER B 1 107 ? -0.988 -44.413 4.312 1.00 6.16 121 SER B N 1
ATOM 3746 C CA A SER B 1 107 ? -0.147 -44.496 3.135 0.98 6.40 121 SER B CA 1
ATOM 3747 C CA B SER B 1 107 ? -0.125 -44.517 3.148 0.02 6.41 121 SER B CA 1
ATOM 3748 C C . SER B 1 107 ? 0.720 -43.256 3.025 1.00 6.30 121 SER B C 1
ATOM 3749 O O . SER B 1 107 ? 0.697 -42.390 3.904 1.00 6.84 121 SER B O 1
ATOM 3764 N N . SER B 1 108 ? 1.473 -43.147 1.929 1.00 6.74 122 SER B N 1
ATOM 3765 C CA A SER B 1 108 ? 2.364 -42.020 1.715 0.77 6.51 122 SER B CA 1
ATOM 3766 C CA B SER B 1 108 ? 2.356 -42.020 1.697 0.23 6.49 122 SER B CA 1
ATOM 3767 C C . SER B 1 108 ? 1.695 -40.715 2.117 1.00 6.47 122 SER B C 1
ATOM 3768 O O . SER B 1 108 ? 0.620 -40.373 1.628 1.00 7.70 122 SER B O 1
ATOM 3781 N N . GLY B 1 109 ? 2.412 -39.958 2.932 1.00 6.92 123 GLY B N 1
ATOM 3782 C CA . GLY B 1 109 ? 1.969 -38.643 3.355 1.00 7.23 123 GLY B CA 1
ATOM 3783 C C . GLY B 1 109 ? 1.075 -38.611 4.579 1.00 6.89 123 GLY B C 1
ATOM 3784 O O . GLY B 1 109 ? 0.618 -37.535 4.984 1.00 7.58 123 GLY B O 1
ATOM 3788 N N . GLU B 1 110 ? 0.792 -39.758 5.163 1.00 6.65 124 GLU B N 1
ATOM 3789 C CA . GLU B 1 110 ? -0.124 -39.910 6.275 1.00 6.92 124 GLU B CA 1
ATOM 3790 C C . GLU B 1 110 ? 0.611 -40.396 7.524 1.00 6.02 124 GLU B C 1
ATOM 3791 O O . GLU B 1 110 ? 1.749 -40.840 7.459 1.00 7.45 124 GLU B O 1
ATOM 3803 N N . LEU B 1 111 ? -0.043 -40.290 8.661 1.00 6.70 125 LEU B N 1
ATOM 3804 C CA . LEU B 1 111 ? 0.534 -40.549 9.963 1.00 6.83 125 LEU B CA 1
ATOM 3805 C C . LEU B 1 111 ? -0.240 -41.606 10.743 1.00 6.05 125 LEU B C 1
ATOM 3806 O O . LEU B 1 111 ? -1.459 -41.684 10.600 1.00 6.85 125 LEU B O 1
ATOM 3822 N N . ILE B 1 112 ? 0.452 -42.359 11.586 1.00 6.11 126 ILE B N 1
ATOM 3823 C CA A ILE B 1 112 ? -0.161 -43.239 12.560 0.53 6.58 126 ILE B CA 1
ATOM 3824 C CA B ILE B 1 112 ? -0.183 -43.236 12.596 0.47 6.82 126 ILE B CA 1
ATOM 3825 C C . ILE B 1 112 ? 0.381 -42.913 13.957 1.00 6.33 126 ILE B C 1
ATOM 3826 O O . ILE B 1 112 ? 1.567 -42.680 14.127 1.00 8.37 126 ILE B O 1
ATOM 3855 N N . PHE B 1 113 ? -0.482 -42.915 14.945 1.00 6.09 127 PHE B N 1
ATOM 3856 C CA . PHE B 1 113 ? -0.130 -42.885 16.373 1.00 6.22 127 PHE B CA 1
ATOM 3857 C C . PHE B 1 113 ? -0.556 -44.217 17.003 1.00 5.71 127 PHE B C 1
ATOM 3858 O O . PHE B 1 113 ? -1.706 -44.661 16.838 1.00 6.45 127 PHE B O 1
ATOM 3875 N N . ILE B 1 114 ? 0.358 -44.818 17.749 1.00 5.87 128 ILE B N 1
ATOM 3876 C CA . ILE B 1 114 ? 0.113 -46.038 18.510 1.00 6.22 128 ILE B CA 1
ATOM 3877 C C . ILE B 1 114 ? 0.441 -45.759 19.983 1.00 6.54 128 ILE B C 1
ATOM 3878 O O . ILE B 1 114 ? 1.583 -45.524 20.340 1.00 7.15 128 ILE B O 1
ATOM 3894 N N . PRO B 1 115 ? -0.574 -45.798 20.860 1.00 6.94 129 PRO B N 1
ATOM 3895 C CA . PRO B 1 115 ? -0.288 -45.550 22.276 1.00 7.46 129 PRO B CA 1
ATOM 3896 C C . PRO B 1 115 ? 0.392 -46.718 22.934 1.00 7.35 129 PRO B C 1
ATOM 3897 O O . PRO B 1 115 ? 0.200 -47.896 22.593 1.00 7.51 129 PRO B O 1
ATOM 3908 N N . LYS B 1 116 ? 1.136 -46.397 23.990 1.00 7.76 130 LYS B N 1
ATOM 3909 C CA . LYS B 1 116 ? 1.735 -47.417 24.845 1.00 7.96 130 LYS B CA 1
ATOM 3910 C C . LYS B 1 116 ? 0.666 -48.407 25.288 1.00 7.63 130 LYS B C 1
ATOM 3911 O O . LYS B 1 116 ? -0.451 -48.032 25.655 1.00 8.43 130 LYS B O 1
ATOM 3930 N N . GLY B 1 117 ? 1.074 -49.667 25.282 1.00 7.89 131 GLY B N 1
ATOM 3931 C CA . GLY B 1 117 ? 0.231 -50.776 25.711 1.00 8.14 131 GLY B CA 1
ATOM 3932 C C . GLY B 1 117 ? -0.515 -51.466 24.593 1.00 7.53 131 GLY B C 1
ATOM 3933 O O . GLY B 1 117 ? -1.266 -52.406 24.856 1.00 8.20 131 GLY B O 1
ATOM 3937 N N . SER B 1 118 ? -0.321 -51.053 23.364 1.00 8.02 132 SER B N 1
ATOM 3938 C CA . SER B 1 118 ? -1.003 -51.636 22.220 1.00 7.50 132 SER B CA 1
ATOM 3939 C C . SER B 1 118 ? -0.353 -52.954 21.783 1.00 7.44 132 SER B C 1
ATOM 3940 O O . SER B 1 118 ? 0.828 -52.985 21.418 1.00 8.71 132 SER B O 1
ATOM 3948 N N . LYS B 1 119 ? -1.146 -54.016 21.728 1.00 8.03 133 LYS B N 1
ATOM 3949 C CA . LYS B 1 119 ? -0.761 -55.309 21.160 1.00 8.61 133 LYS B CA 1
ATOM 3950 C C . LYS B 1 119 ? -1.340 -55.359 19.755 1.00 8.05 133 LYS B C 1
ATOM 3951 O O . LYS B 1 119 ? -2.556 -55.296 19.587 1.00 9.52 133 LYS B O 1
ATOM 3970 N N . ILE B 1 120 ? -0.465 -55.430 18.766 1.00 7.71 134 ILE B N 1
ATOM 3971 C CA . ILE B 1 120 ? -0.844 -55.256 17.379 1.00 7.72 134 ILE B CA 1
ATOM 3972 C C . ILE B 1 120 ? -0.219 -56.312 16.482 1.00 7.33 134 ILE B C 1
ATOM 3973 O O . ILE B 1 120 ? 0.601 -57.118 16.875 1.00 8.05 134 ILE B O 1
ATOM 3989 N N . GLN B 1 121 ? -0.596 -56.236 15.207 1.00 7.65 135 GLN B N 1
ATOM 3990 C CA . GLN B 1 121 ? 0.251 -56.693 14.127 1.00 7.85 135 GLN B CA 1
ATOM 3991 C C . GLN B 1 121 ? 0.664 -55.467 13.314 1.00 7.37 135 GLN B C 1
ATOM 3992 O O . GLN B 1 121 ? -0.175 -54.635 12.965 1.00 8.13 135 GLN B O 1
ATOM 4006 N N . PHE B 1 122 ? 1.963 -55.386 12.991 1.00 7.41 136 PHE B N 1
ATOM 4007 C CA . PHE B 1 122 ? 2.439 -54.529 11.900 1.00 7.63 136 PHE B CA 1
ATOM 4008 C C . PHE B 1 122 ? 2.180 -55.320 10.618 1.00 7.76 136 PHE B C 1
ATOM 4009 O O . PHE B 1 122 ? 2.754 -56.396 10.444 1.00 8.92 136 PHE B O 1
ATOM 4026 N N . SER B 1 123 ? 1.323 -54.790 9.755 1.00 7.66 137 SER B N 1
ATOM 4027 C CA . SER B 1 123 ? 0.907 -55.509 8.559 1.00 7.70 137 SER B CA 1
ATOM 4028 C C . SER B 1 123 ? 1.202 -54.677 7.321 1.00 7.22 137 SER B C 1
ATOM 4029 O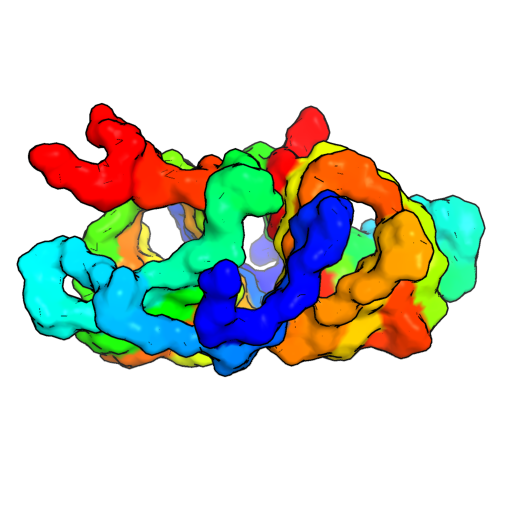 O . SER B 1 123 ? 0.629 -53.610 7.107 1.00 7.93 137 SER B O 1
ATOM 4037 N N . VAL B 1 124 ? 2.081 -55.220 6.483 1.00 7.16 138 VAL B N 1
ATOM 4038 C CA . VAL B 1 124 ? 2.520 -54.563 5.257 1.00 6.99 138 VAL B CA 1
ATOM 4039 C C . VAL B 1 124 ? 2.488 -55.629 4.164 1.00 7.25 138 VAL B C 1
ATOM 4040 O O . VAL B 1 124 ? 3.505 -56.173 3.747 1.00 7.69 138 VAL B O 1
ATOM 4053 N N . PRO B 1 125 ? 1.280 -55.931 3.653 1.00 7.66 139 PRO B N 1
ATOM 4054 C CA . PRO B 1 125 ? 1.193 -56.940 2.599 1.00 8.51 139 PRO B CA 1
ATOM 4055 C C . PRO B 1 125 ? 1.889 -56.521 1.321 1.00 8.40 139 PRO B C 1
ATOM 4056 O O . PRO B 1 125 ? 2.229 -57.382 0.504 1.00 9.32 139 PRO B O 1
ATOM 4067 N N . ASP B 1 126 ? 2.040 -55.214 1.100 1.00 7.77 140 ASP B N 1
ATOM 4068 C CA . ASP B 1 126 ? 2.714 -54.696 -0.089 1.00 8.18 140 ASP B CA 1
ATOM 4069 C C . ASP B 1 126 ? 4.116 -54.228 0.340 1.00 7.81 140 ASP B C 1
ATOM 4070 O O . ASP B 1 126 ? 5.034 -55.052 0.449 1.00 8.70 140 ASP B O 1
ATOM 4079 N N . TYR B 1 127 ? 4.290 -52.946 0.618 1.00 7.66 141 TYR B N 1
ATOM 4080 C CA A TYR B 1 127 ? 5.560 -52.356 0.951 0.49 7.56 141 TYR B CA 1
ATOM 4081 C CA B TYR B 1 127 ? 5.557 -52.433 1.097 0.51 7.51 141 TYR B CA 1
ATOM 4082 C C . TYR B 1 127 ? 5.289 -51.110 1.776 1.00 6.88 141 TYR B C 1
ATOM 4083 O O . TYR B 1 127 ? 4.282 -50.433 1.536 1.00 7.47 141 TYR B O 1
ATOM 4118 N N . ALA B 1 128 ? 6.221 -50.740 2.651 1.00 7.17 142 ALA B N 1
ATOM 4119 C CA . ALA B 1 128 ? 6.149 -49.464 3.358 1.00 6.99 142 ALA B CA 1
ATOM 4120 C C . ALA B 1 128 ? 7.536 -49.032 3.768 1.00 6.90 142 ALA B C 1
ATOM 4121 O O . ALA B 1 128 ? 8.362 -49.857 4.144 1.00 8.02 142 ALA B O 1
ATOM 4128 N N . ARG B 1 129 ? 7.766 -47.715 3.725 1.00 6.88 143 ARG B N 1
ATOM 4129 C CA . ARG B 1 129 ? 8.940 -47.058 4.277 1.00 6.88 143 ARG B CA 1
ATOM 4130 C C . ARG B 1 129 ? 8.400 -45.932 5.153 1.00 6.05 143 ARG B C 1
ATOM 4131 O O . ARG B 1 129 ? 7.619 -45.098 4.677 1.00 6.83 143 ARG B O 1
ATOM 4152 N N . PHE B 1 130 ? 8.802 -45.898 6.421 1.00 6.90 144 PHE B N 1
ATOM 4153 C CA . PHE B 1 130 ? 8.267 -44.910 7.345 1.00 6.49 144 PHE B CA 1
ATOM 4154 C C . PHE B 1 130 ? 9.290 -44.564 8.415 1.00 6.33 144 PHE B C 1
ATOM 4155 O O . PHE B 1 130 ? 10.076 -45.394 8.832 1.00 7.58 144 PHE B O 1
ATOM 4172 N N . ILE B 1 131 ? 9.219 -43.319 8.892 1.00 7.09 145 ILE B N 1
ATOM 4173 C CA A ILE B 1 131 ? 9.907 -42.885 10.096 0.62 7.12 145 ILE B CA 1
ATOM 4174 C CA B ILE B 1 131 ? 9.937 -42.972 10.109 0.38 8.02 145 ILE B CA 1
ATOM 4175 C C . ILE B 1 131 ? 9.052 -43.267 11.299 1.00 6.90 145 ILE B C 1
ATOM 4176 O O . ILE B 1 131 ? 7.832 -43.094 11.266 1.00 7.94 145 ILE B O 1
ATOM 4205 N N . TYR B 1 132 ? 9.698 -43.726 12.362 1.00 6.86 146 TYR B N 1
ATOM 4206 C CA . TYR B 1 132 ? 9.077 -43.889 13.654 1.00 6.92 146 TYR B CA 1
ATOM 4207 C C . TYR B 1 132 ? 9.760 -42.960 14.666 1.00 6.64 146 TYR B C 1
ATOM 4208 O O . TYR B 1 132 ? 10.983 -42.717 14.602 1.00 7.41 146 TYR B O 1
ATOM 4226 N N . VAL B 1 133 ? 8.952 -42.471 15.607 1.00 6.13 147 VAL B N 1
ATOM 4227 C CA . VAL B 1 133 ? 9.404 -41.708 16.764 1.00 6.18 147 VAL B CA 1
ATOM 4228 C C . VAL B 1 133 ? 8.790 -42.384 17.987 1.00 6.63 147 VAL B C 1
ATOM 4229 O O . VAL B 1 133 ? 7.582 -42.644 17.988 1.00 7.24 147 VAL B O 1
ATOM 4242 N N . THR B 1 134 ? 9.600 -42.682 19.001 1.00 6.51 148 THR B N 1
ATOM 4243 C CA . THR B 1 134 ? 9.135 -43.397 20.174 1.00 6.85 148 THR B CA 1
ATOM 4244 C C . THR B 1 134 ? 9.470 -42.662 21.460 1.00 7.24 148 THR B C 1
ATOM 4245 O O . THR B 1 134 ? 10.437 -41.918 21.568 1.00 8.23 148 THR B O 1
ATOM 4256 N N . TYR B 1 135 ? 8.688 -42.985 22.486 1.00 7.67 149 TYR B N 1
ATOM 4257 C CA . TYR B 1 135 ? 9.061 -42.696 23.873 1.00 7.85 149 TYR B CA 1
ATOM 4258 C C . TYR B 1 135 ? 8.708 -43.910 24.718 1.00 7.67 149 TYR B C 1
ATOM 4259 O O . TYR B 1 135 ? 7.558 -44.344 24.668 1.00 7.84 149 TYR B O 1
ATOM 4277 N N . PRO B 1 136 ? 9.626 -44.431 25.544 1.00 8.83 150 PRO B N 1
ATOM 4278 C CA . PRO B 1 136 ? 11.026 -44.061 25.664 1.00 11.28 150 PRO B CA 1
ATOM 4279 C C . PRO B 1 136 ? 11.834 -44.301 24.388 1.00 9.71 150 PRO B C 1
ATOM 4280 O O . PRO B 1 136 ? 11.363 -44.888 23.410 1.00 10.39 150 PRO B O 1
ATOM 4291 N N . ALA B 1 137 ? 13.054 -43.806 24.401 1.00 9.60 151 ALA B N 1
ATOM 4292 C CA . ALA B 1 137 ? 13.910 -43.823 23.227 1.00 10.45 151 ALA B CA 1
ATOM 4293 C C . ALA B 1 137 ? 14.323 -45.211 22.839 1.00 11.32 151 ALA B C 1
ATOM 4294 O O . ALA B 1 137 ? 14.251 -45.567 21.652 1.00 12.44 151 ALA B O 1
ATOM 4301 N N . ASP B 1 138 ? 14.775 -45.990 23.814 1.00 12.47 152 ASP B N 1
ATOM 4302 C CA . ASP B 1 138 ? 15.276 -47.337 23.513 1.00 13.67 152 ASP B CA 1
ATOM 4303 C C . ASP B 1 138 ? 14.113 -48.329 23.504 1.00 13.04 152 ASP B C 1
ATOM 4304 O O . ASP B 1 138 ? 13.953 -49.179 24.380 1.00 13.95 152 ASP B O 1
ATOM 4313 N N . TRP B 1 139 ? 13.268 -48.181 22.494 1.00 12.81 153 TRP B N 1
ATOM 4314 C CA . TRP B 1 139 ? 12.049 -48.960 22.387 1.00 12.45 153 TRP B CA 1
ATOM 4315 C C . TRP B 1 139 ? 12.327 -50.458 22.370 1.00 11.92 153 TRP B C 1
ATOM 4316 O O . TRP B 1 139 ? 11.554 -51.229 22.917 1.00 12.89 153 TRP B O 1
ATOM 4337 N N . ALA B 1 140 ? 13.440 -50.873 21.777 1.00 12.42 154 ALA B N 1
ATOM 4338 C CA . ALA B 1 140 ? 13.704 -52.284 21.614 1.00 13.07 154 ALA B CA 1
ATOM 4339 C C . ALA B 1 140 ? 14.143 -52.955 22.924 1.00 13.10 154 ALA B C 1
ATOM 4340 O O . ALA B 1 140 ? 14.304 -54.165 22.971 1.00 14.52 154 ALA B O 1
ATOM 4347 N N . SER B 1 141 ? 14.400 -52.164 23.969 1.00 12.93 155 SER B N 1
ATOM 4348 C CA . SER B 1 141 ? 14.720 -52.678 25.294 1.00 13.30 155 SER B CA 1
ATOM 4349 C C . SER B 1 141 ? 13.533 -52.573 26.259 1.00 12.78 155 SER B C 1
ATOM 4350 O O . SER B 1 141 ? 13.723 -52.859 27.457 1.00 14.03 155 SER B O 1
ATOM 4358 N N . GLN B 1 142 ? 12.336 -52.237 25.774 1.00 12.25 156 GLN B N 1
ATOM 4359 C CA . GLN B 1 142 ? 11.126 -52.165 26.604 1.00 12.19 156 GLN B CA 1
ATOM 4360 C C . GLN B 1 142 ? 10.563 -53.557 26.801 1.00 13.47 156 GLN B C 1
ATOM 4361 O O . GLN B 1 142 ? 9.493 -53.873 26.295 1.00 14.91 156 GLN B O 1
ATOM 4375 N N . ASN B 1 143 ? 11.289 -54.358 27.575 1.00 13.10 157 ASN B N 1
ATOM 4376 C CA . ASN B 1 143 ? 10.972 -55.746 27.811 1.00 13.05 157 ASN B CA 1
ATOM 4377 C C . ASN B 1 143 ? 11.638 -56.195 29.111 1.00 12.66 157 ASN B C 1
ATOM 4378 O O . ASN B 1 143 ? 12.432 -55.469 29.692 1.00 14.02 157 ASN B O 1
ATOM 4389 N N . LEU B 1 144 ? 11.325 -57.393 29.564 0.65 10.22 158 LEU B N 1
ATOM 4390 C CA . LEU B 1 144 ? 11.813 -57.880 30.854 0.65 10.99 158 LEU B CA 1
ATOM 4391 C C . LEU B 1 144 ? 13.314 -58.108 30.886 0.65 10.33 158 LEU B C 1
ATOM 4392 O O . LEU B 1 144 ? 13.888 -58.267 31.965 0.65 10.61 158 LEU B O 1
ATOM 4408 N N . GLU B 1 145 ? 13.930 -58.209 29.709 0.56 9.80 159 GLU B N 1
ATOM 4409 C CA . GLU B 1 145 ? 15.370 -58.445 29.605 0.56 10.38 159 GLU B CA 1
ATOM 4410 C C . GLU B 1 145 ? 16.171 -57.139 29.606 0.56 10.68 159 GLU B C 1
ATOM 4411 O O . GLU B 1 145 ? 17.390 -57.162 29.805 0.56 12.97 159 GLU B O 1
ATOM 4423 N N . HIS B 1 146 ? 15.515 -56.019 29.326 0.64 10.46 160 HIS B N 1
ATOM 4424 C CA . HIS B 1 146 ? 16.172 -54.699 29.217 0.64 10.83 160 HIS B CA 1
ATOM 4425 C C . HIS B 1 146 ? 17.215 -54.656 28.101 0.64 12.02 160 HIS B C 1
ATOM 4426 O O . HIS B 1 146 ? 18.168 -53.880 28.162 0.64 14.38 160 HIS B O 1
ATOM 4441 N N . HIS B 1 147 ? 17.020 -55.458 27.055 0.61 12.78 161 HIS B N 1
ATOM 4442 C CA . HIS B 1 147 ? 17.964 -55.495 25.950 0.61 13.91 161 HIS B CA 1
ATOM 4443 C C . HIS B 1 147 ? 17.250 -55.839 24.658 0.61 12.46 161 HIS B C 1
ATOM 4444 O O . HIS B 1 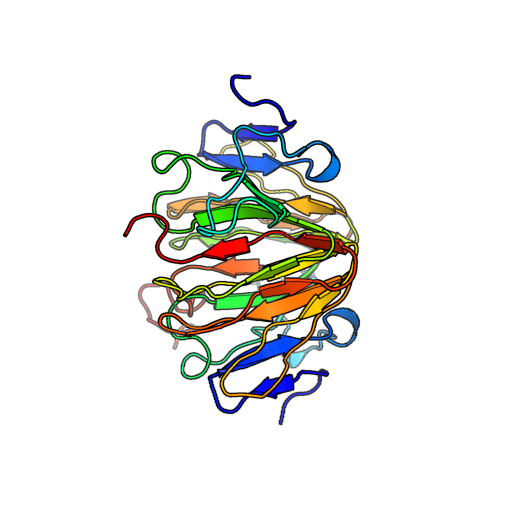147 ? 16.105 -56.321 24.665 0.61 13.10 161 HIS B O 1
ATOM 4459 N N . HIS B 1 148 ? 17.910 -55.565 23.537 0.58 12.37 162 HIS B N 1
ATOM 4460 C CA . HIS B 1 148 ? 17.328 -55.740 22.209 0.58 11.88 162 HIS B CA 1
ATOM 4461 C C . HIS B 1 148 ? 17.091 -57.185 21.859 0.58 14.03 162 HIS B C 1
ATOM 4462 O O . HIS B 1 148 ? 16.185 -57.498 21.076 0.58 16.88 162 HIS B O 1
ATOM 4477 N N . HIS B 1 149 ? 17.921 -58.062 22.399 0.51 13.43 163 HIS B N 1
ATOM 4478 C CA . HIS B 1 149 ? 17.758 -59.484 22.165 0.51 15.77 163 HIS B CA 1
ATOM 4479 C C . HIS B 1 149 ? 17.817 -60.207 23.481 0.51 15.54 163 HIS B C 1
ATOM 4480 O O . HIS B 1 149 ? 18.527 -59.794 24.382 0.51 16.41 163 HIS B O 1
ATOM 4495 N N . HIS B 1 150 ? 17.072 -61.295 23.601 0.43 14.63 164 HIS B N 1
ATOM 4496 C CA . HIS B 1 150 ? 17.157 -62.134 24.783 0.43 13.44 164 HIS B CA 1
ATOM 4497 C C . HIS B 1 150 ? 18.571 -62.705 24.904 0.43 14.33 164 HIS B C 1
ATOM 4498 O O . HIS B 1 150 ? 19.134 -63.178 23.907 0.43 15.79 164 HIS B O 1
ATOM 4513 N N . HIS B 1 151 ? 19.136 -62.692 26.113 0.57 15.43 165 HIS B N 1
ATOM 4514 C CA . HIS B 1 151 ? 20.439 -63.328 26.329 0.57 17.91 165 HIS B CA 1
ATOM 4515 C C . HIS B 1 151 ? 20.329 -64.829 26.220 0.57 17.09 165 HIS B C 1
ATOM 4516 O O . HIS B 1 151 ? 19.241 -65.360 26.330 0.57 15.62 165 HIS B O 1
#

Solvent-accessible surface area: 12390 Å² total; per-residue (Å²): 135,124,49,102,15,77,32,68,92,14,153,41,20,0,4,12,1,105,2,90,44,0,129,33,53,109,107,20,91,44,123,37,66,67,125,87,17,44,0,32,39,24,97,5,12,79,85,146,27,3,58,73,1,10,1,0,0,8,25,2,120,120,10,64,10,98,85,81,1,92,55,0,6,3,0,14,0,46,70,22,54,0,13,0,34,15,113,76,67,122,0,46,1,45,60,22,31,0,0,1,0,26,110,48,13,154,3,58,6,12,0,92,101,72,0,26,0,3,30,3,11,43,40,38,75,249,186,54,101,20,72,64,68,97,14,153,42,22,0,4,10,1,102,2,87,48,0,139,33,49,110,109,20,89,39,127,44,65,76,126,85,17,39,0,28,23,26,66,6,22,82,94,148,29,2,66,82,1,7,2,0,0,11,26,1,100,114,5,58,18,101,81,63,0,68,6,0,7,5,0,18,0,43,64,28,48,0,6,0,41,15,114,80,68,122,0,45,1,41,64,20,31,0,0,1,0,18,103,48,10,149,6,62,6,9,0,84,104,72,0,22,0,4,4,3,0,50,39,8,37,23,19,20,66,66,168,63,143,72,87,126,144,179

Nearest PDB structures (foldseek):
  4axo-assembly1_A  TM=1.008E+00  e=1.002E-25  Clostridioides difficile 630
  4axo-assembly1_B  TM=9.951E-01  e=2.052E-23  Clostridioides difficile 630
  2pyt-assembly1_B  TM=9.401E-01  e=4.287E-13  Salmonella enterica subsp. enterica serovar Typhimurium str. LT2
  2pfw-assembly1_B  TM=7.852E-01  e=3.687E-06  Shewanella frigidimarina NCIMB 400
  1sfn-assembly1_A  TM=7.223E-01  e=1.850E-05  Deinococcus radiodurans

Sequence (263 aa):
DTVDFVRNKDISGITSIKLPTVKVSESDRRLLDDTTGGNNPPSSDDVVYTKDDLFTLEESPRLGCGMMEMKETTFDDWWTLNYDEEIIDYVIDGTLDIIIIDGRKVSSASSSGELIFIPKGSKKIQFSVPDYARFIIYVTYPADWTVDFVRNKDISGITSIKKLPTVKVSESDRLDTGNPSDVVYTKDDLFTLEESPRLGCGMMEMKETTFDDWTLNYDEIIDYVIDGTLDIIIIDGRKKVSSASSSSGELIIFIPKGSKIQFSVPDYYARFIIYVTYPADWASQNLEHHHHHH

Organism: Clostridioides difficile (strain 630) (NCBI:txid272563)

InterPro domains:
  IPR010424 Acetate kinase EutQ [PF06249] (6-155)
  IPR010424 Acetate kinase EutQ [PTHR36169] (3-154)
  IPR011051 RmlC-like cupin domain superfamily [SSF51182] (39-153)
  IPR014710 RmlC-like jelly roll fold [G3DSA:2.60.120.10] (15-157)

Radius of gyration: 17.95 Å; Cα contacts (8 Å, |Δi|>4): 765; chains: 2; bounding box: 46×57×31 Å

Foldseek 3Di:
DPDQFDKDQDPVLDMDGPVVRDDFDPVQFDDQVPNVWTKGWAWPDDCVSPVWKTKTKIKTAQDKHKDWAQWKKKKAWQAAKWWKAAPNDIDIDHHRDMDIDHHGTTIMTGGRGMTMIMMMTGGNPD/DDQFDKDQDPVLDMDGPVVRDDFDVVQADCQVDVVWGKGWAWDADCVSPVWKTKTKMKGAQDKGKDAFQKKKKKAWQAAKWWKAAPNDIDMDHHGDMDIDHHGTTIMTDHNGMTMIMMMIGRHPRCLPDPCSDNDHD

B-factor: mean 15.28, std 7.64, range [5.71, 50.41]

Secondary structure (DSSP, 8-state):
--SSS-EEE-TTS-EEE-GGG----GGGB---S-TT--EEEEE-S-TTT-SS-EEEEEEEEEEEEEEE-SSEEEEEEEEEEEEEEETTEEEEEETT-EEEE-TT-EEEEEEEEEEEEEEEEE-S--/--SS-EEE-TTS-EEE-GGG----GGGB---S-TT-EEEEEE-S-TTT-SS-EEEEEEEEEEEEEEEESSEEEEEEEEEEEEEEETTEEEEEETT-EEEE-TTEEEEEEEEEEEEEEEEEESS-GGG-STTSSSS--

=== Feature glossary ===
The record interleaves many kinds of information about one protein. Here is each kind framed as the question it answers.

Q: What does the local fold look like, residue by residue?
A: The Foldseek 3Di string encodes local tertiary geometry as a 20-letter alphabet — one character per residue — derived from the relative positions of nearby Cα atoms. Unlike the amino-acid sequence, 3Di is a direct function of the 3D structure, so two proteins with the same fold have similar 3Di strings even at low sequence identity.

Q: Which residues are in helices, strands, or loops?
A: The SS8 string is DSSP's per-residue secondary-structure call. α-helix (H) means an i→i+4 H-bond ladder; β-strand (E) means the residue participates in a β-sheet; 3₁₀ (G) and π (I) are tighter and wider helices; T/S are turns/bends; '-' is loop.

Q: How big and how compact is the whole molecule?
A: Radius of gyration (Rg) is the root-mean-square distance of Cα atoms from their centroid — a single number for overall size and compactness. A globular domain of N residues has Rg ≈ 2.2·N^0.38 Å; an extended or disordered chain has a much larger Rg. The Cα contact count is the number of residue pairs whose Cα atoms are within 8 Å and are more than four positions apart in sequence — a standard proxy for tertiary packing density. The bounding box is the smallest axis-aligned box enclosing all Cα atoms.

Q: Where is each backbone atom in 3D?
A: Structure coordinates are given as an mmCIF _atom_site loop: one row per atom with element, residue name, chain id, sequence number, and x/y/z position in Å. Only the four main-chain atoms per residue are included here; side chains are omitted to keep the record compact.

Q: What is the amino-acid chain?
A: Primary structure: the covalent order of the twenty standard amino acids along the backbone. Two proteins with the same sequence will (almost always) fold to the same structure; two with 30% identity often share a fold but not the details.

Q: What if only a Cα trace is available?
A: Three-state secondary structure (P-SEA) collapses the eight DSSP classes into helix (a), strand (b), and coil (c). P-SEA assigns these from Cα geometry alone — distances and angles — without requiring backbone oxygens, so it works on any Cα trace.

Q: What family and function is it annotated with?
A: Database cross-references. InterPro integrates a dozen domain/family signature databases into unified entries with residue-range hits. GO terms attach function/process/location labels with evidence codes. CATH codes position the fold in a four-level structural taxonomy. Organism is the NCBI-taxonomy species name.

Q: How confident is the AlphaFold model at each residue?
A: pLDDT is the predicted lDDT-Cα score: AlphaFold's confidence that the local environment of each residue (all inter-atomic distances within 15 Å) is correctly placed. It is a per-residue number between 0 and 100, with higher meaning more reliable.

Q: How mobile is each atom in the crystal?
A: B-factor (Debye–Waller factor) reflects atomic displacement in the crystal lattice. It is an experimental observable (units Å²), not a prediction; low values mean the atom is pinned down, high values mean it moves or is heterogeneous across the crystal.

Q: Which residues are buried vs exposed?
A: SASA measures how much of the protein is reachable by solvent. It is computed by rolling a water-sized probe over the atomic surface and summing the exposed area (Å²). Per-residue SASA distinguishes core (buried, low SASA) from surface (exposed, high SASA) residues; total SASA is a whole-molecule size measure.

Q: What do the diagnostic plots show?
A: Plot images: a contact map (which residues are close in 3D, as an N×N binary image), a Ramachandran scatter (backbone torsion angles, revealing secondary-structure composition at a glance), and — for AlphaFold structures — a PAE heatmap (pairwise prediction confidence).

Q: What known structures does this most resemble?
A: The Foldseek neighbor list gives the closest experimentally determined structures in the PDB, ranked by structural alignment. TM-score near 1 means near-identical fold; near 0.3 means only rough topology match. This is how one finds what a novel AlphaFold prediction most resembles in the solved-structure universe.

Q: Are the domains correctly placed relative to each other?
A: Predicted aligned error is AlphaFold's pairwise confidence. Unlike pLDDT (per-residue), PAE is per-residue-pair and captures whether two parts of the structure are correctly placed relative to each other. Units are ångströms of expected positional error.

Q: What do the rendered images show?
A: Structure images are PyMOL renders from six orthogonal camera directions. Cartoon representation draws helices as coils and strands as arrows; sticks shows the backbone as bonds; surface shows the solvent-excluded envelope. Rainbow coloring maps sequence position to hue (blue→red, N→C); chain coloring assigns a distinct color per polypeptide.

Q: What are the backbone torsion angles?
A: φ (phi) and ψ (psi) are the two rotatable backbone dihedrals per residue: φ is the C(i-1)–N–Cα–C torsion, ψ is the N–Cα–C–N(i+1) torsion, both in degrees on (−180°, 180°]. α-helical residues cluster near (−60°, −45°); β-strand residues near (−120°, +130°). A Ramachandran plot is simply a scatter of (φ, ψ) for every residue.